Protein AF-A0A651GVB3-F1 (afdb_monomer_lite)

pLDDT: mean 77.94, std 15.17, range [31.42, 93.5]

Secondary structure (DSSP, 8-state):
---HHHHHHHHHHHHHHIIIIIIIIIHHHHHHHH-HHHHHHHHHGGGHHHHTTS-HHHHHHHHHHHHHHHHHSTT-THHHHTT-GGGTTS-HHHHHHHHHHHHS--EEEEEEEEEEEETTEEEEEETTTTEEEEEE-HHHHTTTTT---SSEEEEES-------S----HHHHHHHHHHHTS-----TTGGGT--S-HHHHHHHHHHHHHHHHHHHHHHHTT----HHHHHHHHT--HHHHHHHHHHHHHHHHHT--

Structure (mmCIF, N/CA/C/O backbone):
data_AF-A0A651GVB3-F1
#
_entry.id   AF-A0A651GVB3-F1
#
loop_
_atom_site.group_PDB
_atom_site.id
_atom_site.type_symbol
_atom_site.label_atom_id
_atom_site.label_alt_id
_atom_site.label_comp_id
_atom_site.label_asym_id
_atom_site.label_entity_id
_atom_site.label_seq_id
_atom_site.pdbx_PDB_ins_code
_atom_site.Cartn_x
_atom_site.Cartn_y
_atom_site.Cartn_z
_atom_site.occupancy
_atom_site.B_iso_or_equiv
_atom_site.auth_seq_id
_atom_site.auth_comp_id
_atom_site.auth_asym_id
_atom_site.auth_atom_id
_atom_site.pdbx_PDB_model_num
ATOM 1 N N . MET A 1 1 ? -10.618 9.692 -23.315 1.00 59.97 1 MET A N 1
ATOM 2 C CA . MET A 1 1 ? -9.468 9.566 -22.392 1.00 59.97 1 MET A CA 1
ATOM 3 C C . MET A 1 1 ? -9.904 9.977 -20.994 1.00 59.97 1 MET A C 1
ATOM 5 O O . MET A 1 1 ? -10.755 10.859 -20.909 1.00 59.97 1 MET A O 1
ATOM 9 N N . PRO A 1 2 ? -9.369 9.356 -19.930 1.00 77.38 2 PRO A N 1
ATOM 10 C CA . PRO A 1 2 ? -9.606 9.782 -18.551 1.00 77.38 2 PRO A CA 1
ATOM 11 C C . PRO A 1 2 ? -9.066 11.194 -18.282 1.00 77.38 2 PRO A C 1
ATOM 13 O O . PRO A 1 2 ? -8.029 11.575 -18.823 1.00 77.38 2 PRO A O 1
ATOM 16 N N . ASP A 1 3 ? -9.730 11.958 -17.411 1.00 89.25 3 ASP A N 1
ATOM 17 C CA . ASP A 1 3 ? -9.188 13.226 -16.905 1.00 89.25 3 ASP A CA 1
ATOM 18 C C . ASP A 1 3 ? -8.208 12.956 -15.754 1.00 89.25 3 ASP A C 1
ATOM 20 O O . ASP A 1 3 ? -8.546 13.014 -14.567 1.00 89.25 3 ASP A O 1
ATOM 24 N N . TYR A 1 4 ? -6.959 12.667 -16.115 1.00 88.56 4 TYR A N 1
ATOM 25 C CA . TYR A 1 4 ? -5.893 12.449 -15.140 1.00 88.56 4 TYR A CA 1
ATOM 26 C C . TYR A 1 4 ? -5.580 13.688 -14.285 1.00 88.56 4 TYR A C 1
ATOM 28 O O . TYR A 1 4 ? -5.007 13.536 -13.207 1.00 88.56 4 TYR A O 1
ATOM 36 N N . THR A 1 5 ? -5.964 14.903 -14.697 1.00 91.19 5 THR A N 1
ATOM 37 C CA . THR A 1 5 ? -5.770 16.111 -13.875 1.00 91.19 5 THR A CA 1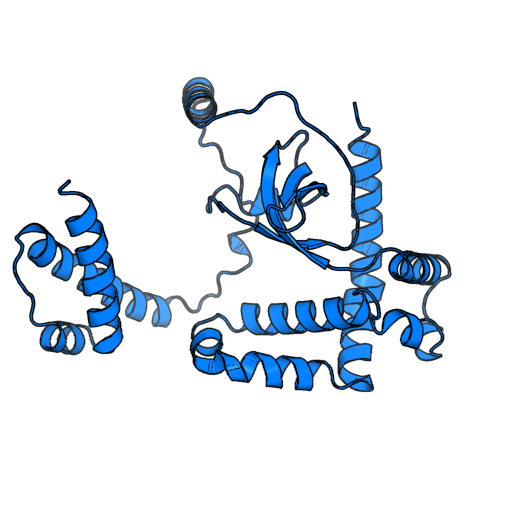
ATOM 38 C C . THR A 1 5 ? -6.774 16.146 -12.729 1.00 91.19 5 THR A C 1
ATOM 40 O O . THR A 1 5 ? -6.376 16.330 -11.575 1.00 91.19 5 THR A O 1
ATOM 43 N N . SER A 1 6 ? -8.052 15.888 -13.013 1.00 87.50 6 SER A N 1
ATOM 44 C CA . SER A 1 6 ? -9.087 15.739 -11.984 1.00 87.50 6 SER A CA 1
ATOM 45 C C . SER A 1 6 ? -8.777 14.574 -11.038 1.00 87.50 6 SER A C 1
ATOM 47 O O . SER A 1 6 ? -8.750 14.771 -9.820 1.00 87.50 6 SER A O 1
ATOM 49 N N . ILE A 1 7 ? -8.407 13.399 -11.570 1.00 86.31 7 ILE A N 1
ATOM 50 C CA . ILE A 1 7 ? -8.034 12.236 -10.742 1.00 86.31 7 ILE A CA 1
ATOM 51 C C . ILE A 1 7 ? -6.812 12.562 -9.863 1.00 86.31 7 ILE A C 1
ATOM 53 O O . ILE A 1 7 ? -6.833 12.297 -8.664 1.00 86.31 7 ILE A O 1
ATOM 57 N N . ARG A 1 8 ? -5.770 13.210 -10.405 1.00 88.62 8 ARG A N 1
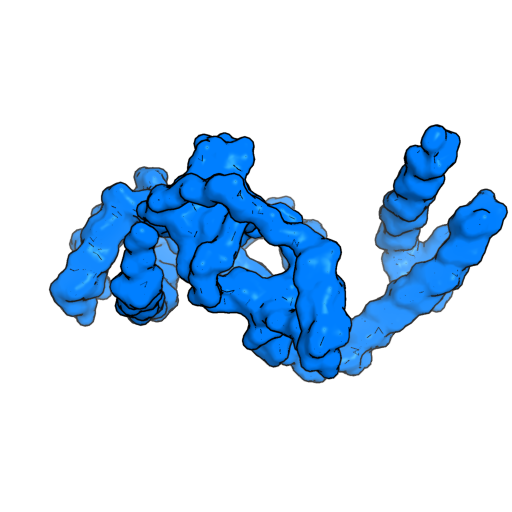ATOM 58 C CA . ARG A 1 8 ? -4.573 13.627 -9.645 1.00 88.62 8 ARG A CA 1
ATOM 59 C C . ARG A 1 8 ? -4.926 14.581 -8.505 1.00 88.62 8 ARG A C 1
ATOM 61 O O . ARG A 1 8 ? -4.401 14.433 -7.401 1.00 88.62 8 ARG A O 1
ATOM 68 N N . ASN A 1 9 ? -5.810 15.545 -8.752 1.00 86.50 9 ASN A N 1
ATOM 69 C CA . ASN A 1 9 ? -6.280 16.478 -7.729 1.00 86.50 9 ASN A CA 1
ATOM 70 C C . ASN A 1 9 ? -7.108 15.758 -6.653 1.00 86.50 9 ASN A C 1
ATOM 72 O O . ASN A 1 9 ? -6.913 16.015 -5.465 1.00 86.50 9 ASN A O 1
ATOM 76 N N . HIS A 1 10 ? -7.957 14.804 -7.046 1.00 85.56 10 HIS A N 1
ATOM 77 C CA . HIS A 1 10 ? -8.685 13.950 -6.112 1.00 85.56 10 HIS A CA 1
ATOM 78 C C . HIS A 1 10 ? -7.726 13.128 -5.236 1.00 85.56 10 HIS A C 1
ATOM 80 O O . HIS A 1 10 ? -7.808 13.210 -4.013 1.00 85.56 10 HIS A O 1
ATOM 86 N N . CYS A 1 11 ? -6.754 12.425 -5.826 1.00 83.06 11 CYS A N 1
ATOM 87 C CA . CYS A 1 11 ? -5.769 11.635 -5.083 1.00 83.06 11 CYS A CA 1
ATOM 88 C C . CYS A 1 11 ? -4.910 12.486 -4.132 1.00 83.06 11 CYS A C 1
ATOM 90 O O . CYS A 1 11 ? -4.608 12.035 -3.032 1.00 83.06 11 CYS A O 1
ATOM 92 N N . ARG A 1 12 ? -4.550 13.723 -4.502 1.00 82.81 12 ARG A N 1
ATOM 93 C CA . ARG A 1 12 ? -3.826 14.655 -3.612 1.00 82.81 12 ARG A CA 1
ATOM 94 C C . ARG A 1 12 ? -4.682 15.127 -2.435 1.00 82.81 12 ARG A C 1
ATOM 96 O O . ARG A 1 12 ? -4.201 15.153 -1.305 1.00 82.81 12 ARG A O 1
ATOM 103 N N . ASN A 1 13 ? -5.953 15.446 -2.679 1.00 80.69 13 ASN A N 1
ATOM 104 C CA . ASN A 1 13 ? -6.903 15.790 -1.617 1.00 80.69 13 ASN A CA 1
ATOM 105 C C . ASN A 1 13 ? -7.145 14.602 -0.671 1.00 80.69 13 ASN A C 1
ATOM 107 O O . ASN A 1 13 ? -7.193 14.782 0.544 1.00 80.69 13 ASN A O 1
ATOM 111 N N . PHE A 1 14 ? -7.253 13.394 -1.227 1.00 81.56 14 PHE A N 1
ATOM 112 C CA . PHE A 1 14 ? -7.402 12.147 -0.482 1.00 81.56 14 PHE A CA 1
ATOM 113 C C . PHE A 1 14 ? -6.144 11.832 0.340 1.00 81.56 14 PHE A C 1
ATOM 115 O O . PHE A 1 14 ? -6.261 11.491 1.507 1.00 81.56 14 PHE A O 1
ATOM 122 N N . GLN A 1 15 ? -4.942 12.037 -0.212 1.00 78.06 15 GLN A N 1
ATOM 123 C CA . GLN A 1 15 ? -3.677 11.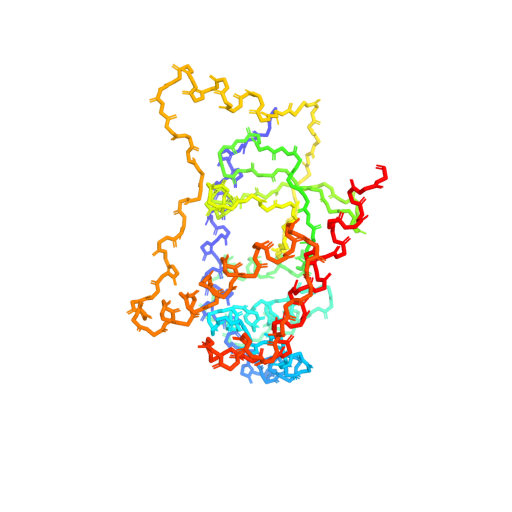879 0.516 1.00 78.06 15 GLN A CA 1
ATOM 124 C C . GLN A 1 15 ? -3.594 12.805 1.740 1.00 78.06 15 GLN A C 1
ATOM 126 O O . GLN A 1 15 ? -3.126 12.377 2.793 1.00 78.06 15 GLN A O 1
ATOM 131 N N . HIS A 1 16 ? -4.058 14.054 1.626 1.00 76.12 16 HIS A N 1
ATOM 132 C CA . HIS A 1 16 ? -4.091 14.973 2.766 1.00 76.12 16 HIS A CA 1
ATOM 133 C C . HIS A 1 16 ? -5.039 14.477 3.872 1.00 76.12 16 HIS A C 1
ATOM 135 O O . HIS A 1 16 ? -4.642 14.460 5.035 1.00 76.12 16 HIS A O 1
ATOM 141 N N . LEU A 1 17 ? -6.239 14.010 3.505 1.00 79.81 17 LEU A N 1
ATOM 142 C CA . LEU A 1 17 ? -7.200 13.408 4.440 1.00 79.81 17 LEU A CA 1
ATOM 143 C C . LEU A 1 17 ? -6.652 12.124 5.086 1.00 79.81 17 LEU A C 1
ATOM 145 O O . LEU A 1 17 ? -6.792 11.941 6.290 1.00 79.81 17 LEU A O 1
ATOM 149 N N . THR A 1 18 ? -5.972 11.266 4.322 1.00 80.56 18 THR A N 1
ATOM 150 C CA . THR A 1 18 ? -5.292 10.077 4.857 1.00 80.56 18 THR A CA 1
ATOM 151 C C . THR A 1 18 ? -4.236 10.461 5.893 1.00 80.56 18 THR A C 1
ATOM 153 O O . THR A 1 18 ? -4.252 9.899 6.983 1.00 80.56 18 THR A O 1
ATOM 156 N N . SER A 1 19 ? -3.382 11.451 5.611 1.00 74.88 19 SER A N 1
ATOM 157 C CA . SER A 1 19 ? -2.360 11.905 6.566 1.00 74.88 19 SER A CA 1
ATOM 158 C C . SER A 1 19 ? -2.994 12.352 7.887 1.00 74.88 19 SER A C 1
ATOM 160 O O . SER A 1 19 ? -2.673 11.812 8.938 1.00 74.88 19 SER A O 1
ATOM 162 N N . THR A 1 20 ? -3.945 13.288 7.831 1.00 77.00 20 THR A N 1
ATOM 163 C CA . THR A 1 20 ? -4.511 13.913 9.037 1.00 77.00 20 THR A CA 1
ATOM 164 C C . THR A 1 20 ? -5.432 12.977 9.823 1.00 77.00 20 THR A C 1
ATOM 166 O O . THR A 1 20 ? -5.417 12.978 11.051 1.00 77.00 20 THR A O 1
ATOM 169 N N . VAL A 1 21 ? -6.234 12.155 9.141 1.00 82.94 21 VAL A N 1
ATOM 170 C CA . VAL A 1 21 ? -7.267 11.343 9.802 1.00 82.94 21 VAL A CA 1
ATOM 171 C C . VAL A 1 21 ? -6.786 9.922 10.097 1.00 82.94 21 VAL A C 1
ATOM 173 O O . VAL A 1 21 ? -7.116 9.355 11.143 1.00 82.94 21 VAL A O 1
ATOM 176 N N . ILE A 1 22 ? -6.018 9.324 9.181 1.00 84.56 22 ILE A N 1
ATOM 177 C CA . ILE A 1 22 ? -5.543 7.943 9.311 1.00 84.56 22 ILE A CA 1
ATOM 178 C C . ILE A 1 22 ? -4.197 7.912 10.022 1.00 84.56 22 ILE A C 1
ATOM 180 O O . ILE A 1 22 ? -4.116 7.339 11.112 1.00 84.56 22 ILE A O 1
ATOM 184 N N . ASP A 1 23 ? -3.177 8.532 9.432 1.00 78.25 23 ASP A N 1
ATOM 185 C CA . ASP A 1 23 ? -1.797 8.399 9.901 1.00 78.25 23 ASP A CA 1
ATOM 186 C C . ASP A 1 23 ? -1.580 9.125 11.241 1.00 78.25 23 ASP A C 1
ATOM 188 O O . ASP A 1 23 ? -1.059 8.517 12.175 1.00 78.25 23 ASP A O 1
ATOM 192 N N . ASP A 1 24 ? -2.058 10.368 11.375 1.00 79.56 24 ASP A N 1
ATOM 193 C CA . ASP A 1 24 ? -1.869 11.198 12.576 1.00 79.56 24 ASP A CA 1
ATOM 194 C C . ASP A 1 24 ? -2.823 10.843 13.741 1.00 79.56 24 ASP A C 1
ATOM 196 O O . ASP A 1 24 ? -2.516 11.145 14.897 1.00 79.56 24 ASP A O 1
ATOM 200 N N . PHE A 1 25 ? -3.959 10.173 13.482 1.00 83.62 25 PHE A N 1
ATOM 201 C CA . PHE A 1 25 ? -4.953 9.835 14.517 1.00 83.62 25 PHE A CA 1
ATOM 202 C C . PHE A 1 25 ? -5.351 8.350 14.571 1.00 83.62 25 PHE A C 1
ATOM 204 O O . PHE A 1 25 ? -5.063 7.672 15.564 1.00 83.62 25 PHE A O 1
ATOM 211 N N . LEU A 1 26 ? -6.050 7.821 13.556 1.00 85.69 26 LEU A N 1
ATOM 212 C CA . LEU A 1 26 ? -6.720 6.512 13.664 1.00 85.69 26 LEU A CA 1
ATOM 213 C C . LEU A 1 26 ? -5.756 5.345 13.888 1.00 85.69 26 LEU A C 1
ATOM 215 O O . LEU A 1 26 ? -6.113 4.422 14.622 1.00 85.69 26 LEU A O 1
ATOM 219 N N . ILE A 1 27 ? -4.552 5.370 13.307 1.00 86.44 27 ILE A N 1
ATOM 220 C CA . ILE A 1 27 ? -3.534 4.335 13.548 1.00 86.44 27 ILE A CA 1
ATOM 221 C C . ILE A 1 27 ? -3.150 4.294 15.035 1.00 86.44 27 ILE A C 1
ATOM 223 O O . ILE A 1 27 ? -3.171 3.220 15.640 1.00 86.44 27 ILE A O 1
ATOM 227 N N . TYR A 1 28 ? -2.863 5.446 15.649 1.00 85.94 28 TYR A N 1
ATOM 228 C CA . TYR A 1 28 ? -2.505 5.535 17.069 1.00 85.94 28 TYR A CA 1
ATOM 229 C C . TYR A 1 28 ? -3.676 5.174 17.987 1.00 85.94 28 TYR A C 1
ATOM 231 O O . TYR A 1 28 ? -3.500 4.411 18.941 1.00 85.94 28 TYR A O 1
ATOM 239 N N . TYR A 1 29 ? -4.880 5.665 17.681 1.00 87.12 29 TYR A N 1
ATOM 240 C CA . TYR A 1 29 ? -6.085 5.339 18.440 1.00 87.12 29 TYR A CA 1
ATOM 241 C C . TYR A 1 29 ? -6.376 3.828 18.405 1.00 87.12 29 TYR A C 1
ATOM 243 O O . TYR A 1 29 ? -6.578 3.208 19.450 1.00 87.12 29 TYR A O 1
ATOM 251 N N . ALA A 1 30 ? -6.328 3.207 17.223 1.00 87.94 30 ALA A N 1
ATOM 252 C CA . ALA A 1 30 ? -6.576 1.777 17.051 1.00 87.94 30 ALA A CA 1
ATOM 253 C C . ALA A 1 30 ? -5.474 0.905 17.684 1.00 87.94 30 ALA A C 1
ATOM 255 O O . ALA A 1 30 ? -5.768 -0.146 18.264 1.00 87.94 30 ALA A O 1
ATOM 256 N N . ALA A 1 31 ? -4.214 1.357 17.632 1.00 88.69 31 ALA A N 1
ATOM 257 C CA . ALA A 1 31 ? -3.108 0.743 18.360 1.00 88.69 31 ALA A CA 1
ATOM 258 C C . ALA A 1 31 ? -3.392 0.706 19.868 1.00 88.69 31 ALA A C 1
ATOM 260 O O . ALA A 1 31 ? -3.366 -0.368 20.456 1.00 88.69 31 ALA A O 1
ATOM 261 N N . GLN A 1 32 ? -3.735 1.837 20.488 1.00 86.50 32 GLN A N 1
ATOM 262 C CA . GLN A 1 32 ? -3.951 1.904 21.938 1.00 86.50 32 GLN A CA 1
ATOM 263 C C . GLN A 1 32 ? -5.238 1.192 22.387 1.00 86.50 32 GLN A C 1
ATOM 265 O O . GLN A 1 32 ? -5.202 0.385 23.321 1.00 86.50 32 GLN A O 1
ATOM 270 N N . GLN A 1 33 ? -6.363 1.459 21.717 1.00 86.81 33 GLN A N 1
ATOM 271 C CA . GLN A 1 33 ? -7.693 1.019 22.148 1.00 86.81 33 GLN A CA 1
ATOM 272 C C . GLN A 1 33 ? -7.923 -0.486 21.949 1.00 86.81 33 GLN A C 1
ATOM 274 O O . GLN A 1 33 ? -8.481 -1.149 22.823 1.00 86.81 33 GLN A O 1
ATOM 279 N N . ASP A 1 34 ? -7.482 -1.044 20.817 1.00 88.25 34 ASP A N 1
ATOM 280 C CA . ASP A 1 34 ? -7.653 -2.466 20.475 1.00 88.25 34 ASP A CA 1
ATOM 281 C C . ASP A 1 34 ? -6.333 -3.263 20.535 1.00 88.25 34 ASP A C 1
ATOM 283 O O . ASP A 1 34 ? -6.291 -4.440 20.159 1.00 88.25 34 ASP A O 1
ATOM 287 N N . ARG A 1 35 ? -5.251 -2.650 21.046 1.00 91.25 35 ARG A N 1
ATOM 288 C CA . ARG A 1 35 ? -3.914 -3.262 21.214 1.00 91.25 35 ARG A CA 1
ATOM 289 C C . ARG A 1 35 ? -3.380 -3.864 19.911 1.00 91.25 35 ARG A C 1
ATOM 291 O O . ARG A 1 35 ? -2.779 -4.944 19.896 1.00 91.25 35 ARG A O 1
ATOM 298 N N . LEU A 1 36 ? -3.682 -3.205 18.789 1.00 92.12 36 LEU A N 1
ATOM 299 C CA . LEU A 1 36 ? -3.352 -3.703 17.452 1.00 92.12 36 LEU A CA 1
ATOM 300 C C . LEU A 1 36 ? -1.846 -3.682 17.176 1.00 92.12 36 LEU A C 1
ATOM 302 O O . LEU A 1 36 ? -1.380 -4.524 16.415 1.00 92.12 36 LEU A O 1
ATOM 306 N N . ASP A 1 37 ? -1.101 -2.806 17.850 1.00 90.38 37 ASP A N 1
ATOM 307 C CA . ASP A 1 37 ? 0.362 -2.797 17.930 1.00 90.38 37 ASP A CA 1
ATOM 308 C C . ASP A 1 37 ? 0.905 -4.133 18.466 1.00 90.38 37 ASP A C 1
ATOM 310 O O . ASP A 1 37 ? 1.618 -4.851 17.766 1.00 90.38 37 ASP A O 1
ATOM 314 N N . ARG A 1 38 ? 0.475 -4.542 19.665 1.00 92.38 38 ARG A N 1
ATOM 315 C CA . ARG A 1 38 ? 0.907 -5.782 20.329 1.00 92.38 38 ARG A CA 1
ATOM 316 C C . ARG A 1 38 ? 0.464 -7.016 19.555 1.00 92.38 38 ARG A C 1
ATOM 318 O O . ARG A 1 38 ? 1.167 -8.025 19.532 1.00 92.38 38 ARG A O 1
ATOM 325 N N . ASN A 1 39 ? -0.702 -6.945 18.913 1.00 93.50 39 ASN A N 1
ATOM 326 C CA . ASN A 1 39 ? -1.177 -7.998 18.022 1.00 93.50 39 ASN A CA 1
ATOM 327 C C . ASN A 1 39 ? -0.304 -8.095 16.755 1.00 93.50 39 ASN A C 1
ATOM 329 O O . ASN A 1 39 ? 0.081 -9.205 16.389 1.00 93.50 39 ASN A O 1
ATOM 333 N N . ALA A 1 40 ? 0.067 -6.971 16.133 1.00 90.62 40 ALA A N 1
ATOM 334 C CA . ALA A 1 40 ? 0.977 -6.940 14.986 1.00 90.62 40 ALA A CA 1
ATOM 335 C C . ALA A 1 40 ? 2.363 -7.491 15.351 1.00 90.62 40 ALA A C 1
ATOM 337 O O . ALA A 1 40 ? 2.888 -8.357 14.652 1.00 90.62 40 ALA A O 1
ATOM 338 N N . GLU A 1 41 ? 2.929 -7.066 16.485 1.00 91.50 41 GLU A N 1
ATOM 339 C CA . GLU A 1 41 ? 4.201 -7.588 16.995 1.00 91.50 41 GLU A CA 1
ATOM 340 C C . GLU A 1 41 ? 4.137 -9.092 17.276 1.00 91.50 41 GLU A C 1
ATOM 342 O O . GLU A 1 41 ? 5.067 -9.824 16.937 1.00 91.50 41 GLU A O 1
ATOM 347 N N . LYS A 1 42 ? 3.046 -9.588 17.872 1.00 92.81 42 LYS A N 1
ATOM 348 C CA . LYS A 1 42 ? 2.853 -11.023 18.133 1.00 92.81 42 LYS A CA 1
ATOM 349 C C . LYS A 1 42 ? 2.828 -11.844 16.841 1.00 92.81 42 LYS A C 1
ATOM 351 O O . LYS A 1 42 ? 3.391 -12.938 16.816 1.00 92.81 42 LYS A O 1
ATOM 356 N N . GLU A 1 43 ? 2.208 -11.329 15.782 1.00 89.88 43 GLU A N 1
ATOM 357 C CA . GLU A 1 43 ? 2.191 -11.975 14.466 1.00 89.88 43 GLU A CA 1
ATOM 358 C C . GLU A 1 43 ? 3.565 -11.896 13.774 1.00 89.88 43 GLU A C 1
ATOM 360 O O . GLU A 1 43 ? 4.088 -12.923 13.341 1.00 89.88 43 GLU A O 1
ATOM 365 N N . LEU A 1 44 ? 4.224 -10.730 13.764 1.00 86.19 44 LEU A N 1
ATOM 366 C CA . LEU A 1 44 ? 5.578 -10.558 13.210 1.00 86.19 44 LEU A CA 1
ATOM 367 C C . LEU A 1 44 ? 6.637 -11.404 13.938 1.00 86.19 44 LEU A C 1
ATOM 369 O O . LEU A 1 44 ? 7.585 -11.883 13.313 1.00 86.19 44 LEU A O 1
ATOM 373 N N . ASN A 1 45 ? 6.472 -11.643 15.242 1.00 89.06 45 ASN A N 1
ATOM 374 C CA . ASN A 1 45 ? 7.363 -12.500 16.028 1.00 89.06 45 ASN A CA 1
ATOM 375 C C . ASN A 1 45 ? 7.296 -13.986 15.631 1.00 89.06 45 ASN A C 1
ATOM 377 O O . ASN A 1 45 ? 8.259 -14.711 15.885 1.00 89.06 45 ASN A O 1
ATOM 381 N N . ARG A 1 46 ? 6.237 -14.453 14.950 1.00 90.50 46 ARG A N 1
ATOM 382 C CA . ARG A 1 46 ? 6.221 -15.803 14.343 1.00 90.50 46 ARG A CA 1
ATOM 383 C C . ARG A 1 46 ? 7.276 -15.933 13.242 1.00 90.50 46 ARG A C 1
ATOM 385 O O . ARG A 1 46 ? 7.884 -16.985 13.076 1.00 90.50 46 ARG A O 1
ATOM 392 N N . TYR A 1 47 ? 7.562 -14.825 12.563 1.00 89.12 47 TYR A N 1
ATOM 393 C CA . TYR A 1 47 ? 8.543 -14.711 11.487 1.00 89.12 47 TYR A CA 1
ATOM 394 C C . TYR A 1 47 ? 9.829 -14.015 11.955 1.00 89.12 47 TYR A C 1
ATOM 396 O O . TYR A 1 47 ? 10.500 -13.349 11.170 1.00 89.12 47 TYR A O 1
ATOM 404 N N . ARG A 1 48 ? 10.211 -14.170 13.236 1.00 86.25 48 ARG A N 1
ATOM 405 C CA . ARG A 1 48 ? 11.381 -13.493 13.837 1.00 86.25 48 ARG A CA 1
ATOM 406 C C . ARG A 1 48 ? 12.709 -13.767 13.119 1.00 86.25 48 ARG A C 1
ATOM 408 O O . ARG A 1 48 ? 13.617 -12.947 13.190 1.00 86.25 48 ARG A O 1
ATOM 415 N N . HIS A 1 49 ? 12.821 -14.895 12.419 1.00 86.38 49 HIS A N 1
ATOM 416 C CA . HIS A 1 49 ? 13.974 -15.235 11.578 1.00 86.38 49 HIS A CA 1
ATOM 417 C C . HIS A 1 49 ? 14.065 -14.383 10.294 1.00 86.38 49 HIS A C 1
ATOM 419 O O . HIS A 1 49 ? 15.159 -14.205 9.766 1.00 86.38 49 HIS A O 1
ATOM 425 N N . ILE A 1 50 ? 12.940 -13.825 9.828 1.00 83.06 50 ILE A N 1
ATOM 426 C CA . ILE A 1 50 ? 12.862 -12.849 8.730 1.00 83.06 50 ILE A CA 1
ATOM 427 C C . ILE A 1 50 ? 12.952 -11.431 9.293 1.00 83.06 50 ILE A C 1
ATOM 429 O O . ILE A 1 50 ? 13.798 -10.659 8.859 1.00 83.06 50 ILE A O 1
ATOM 433 N N . SER A 1 51 ? 12.128 -11.078 10.286 1.00 78.88 51 SER A N 1
ATOM 434 C CA . SER A 1 51 ? 12.032 -9.688 10.761 1.00 78.88 51 SER A CA 1
ATOM 435 C C . SER A 1 51 ? 13.307 -9.171 11.435 1.00 78.88 51 SER A C 1
ATOM 437 O O . SER A 1 51 ? 13.559 -7.975 11.373 1.00 78.88 51 SER A O 1
ATOM 439 N N . LYS A 1 52 ? 14.162 -10.049 11.984 1.00 84.25 52 LYS A N 1
ATOM 440 C CA . LYS A 1 52 ? 15.527 -9.691 12.425 1.00 84.25 52 LYS A CA 1
ATOM 441 C C . LYS A 1 52 ? 16.489 -9.321 11.287 1.00 84.25 52 LYS A C 1
ATOM 443 O O . LYS A 1 52 ? 17.480 -8.657 11.559 1.00 84.25 52 LYS A O 1
ATOM 448 N N . LYS A 1 53 ? 16.246 -9.795 10.060 1.00 85.69 53 LYS A N 1
ATOM 449 C CA . LYS A 1 53 ? 17.064 -9.505 8.866 1.00 85.69 53 LYS A CA 1
ATOM 450 C C . LYS A 1 53 ? 16.583 -8.250 8.120 1.00 85.69 53 LYS A C 1
ATOM 452 O O . LYS A 1 53 ? 17.185 -7.868 7.125 1.00 85.69 53 LYS A O 1
ATOM 457 N N . MET A 1 54 ? 15.484 -7.637 8.565 1.00 78.00 54 MET A N 1
ATOM 458 C CA . MET A 1 54 ? 14.879 -6.463 7.936 1.00 78.00 54 MET A CA 1
ATOM 459 C C . MET A 1 54 ? 15.262 -5.180 8.691 1.00 78.00 54 MET A C 1
ATOM 461 O O . MET A 1 54 ? 15.379 -5.220 9.916 1.00 78.00 54 MET A O 1
ATOM 465 N N . PRO A 1 55 ? 15.392 -4.023 8.013 1.00 76.25 55 PRO A N 1
ATOM 466 C CA . PRO A 1 55 ? 15.629 -2.744 8.683 1.00 76.25 55 PRO A CA 1
ATOM 467 C C . PRO A 1 55 ? 14.504 -2.386 9.667 1.00 76.25 55 PRO A C 1
ATOM 469 O O . PRO A 1 55 ? 13.332 -2.623 9.376 1.00 76.25 55 PRO A O 1
ATOM 472 N N . GLU A 1 56 ? 14.807 -1.708 10.780 1.00 73.00 56 GLU A N 1
ATOM 473 C CA . GLU A 1 56 ? 13.778 -1.330 11.775 1.00 73.00 56 GLU A CA 1
ATOM 474 C C . GLU A 1 56 ? 12.659 -0.458 11.158 1.00 73.00 56 GLU A C 1
ATOM 476 O O . GLU A 1 56 ? 11.481 -0.605 11.492 1.00 73.00 56 GLU A O 1
ATOM 481 N N . LYS A 1 57 ? 12.995 0.374 10.156 1.00 69.38 57 LYS A N 1
ATOM 482 C CA . LYS A 1 57 ? 12.017 1.138 9.355 1.00 69.38 57 LYS A CA 1
ATOM 483 C C . LYS A 1 57 ? 10.974 0.233 8.673 1.00 69.38 57 LYS A C 1
ATOM 485 O O . LYS A 1 57 ? 9.802 0.602 8.615 1.00 69.38 57 LYS A O 1
ATOM 490 N N . TRP A 1 58 ? 11.367 -0.953 8.190 1.00 77.50 58 TRP A N 1
ATOM 491 C CA . TRP A 1 58 ? 10.452 -1.929 7.580 1.00 77.50 58 TRP A CA 1
ATOM 492 C C . TRP A 1 58 ? 9.494 -2.529 8.611 1.00 77.50 58 TRP A C 1
ATOM 494 O O . TRP A 1 58 ? 8.306 -2.679 8.324 1.00 77.50 58 TRP A O 1
ATOM 504 N N . LYS A 1 59 ? 9.981 -2.831 9.822 1.00 78.12 59 LYS A N 1
ATOM 505 C CA . LYS A 1 59 ? 9.156 -3.383 10.907 1.00 78.12 59 LYS A CA 1
ATOM 506 C C . LYS A 1 59 ? 8.067 -2.394 11.326 1.00 78.12 59 LYS A C 1
ATOM 508 O O . LYS A 1 59 ? 6.899 -2.773 11.379 1.00 78.12 59 LYS A O 1
ATOM 513 N N . ASN A 1 60 ? 8.427 -1.129 11.545 1.00 76.94 60 ASN A N 1
ATOM 514 C CA . ASN A 1 60 ? 7.467 -0.086 11.923 1.00 76.94 60 ASN A CA 1
ATOM 515 C C . ASN A 1 60 ? 6.428 0.152 10.817 1.00 76.94 60 ASN A C 1
ATOM 517 O O . ASN A 1 60 ? 5.230 0.137 11.089 1.00 76.94 60 ASN A O 1
ATOM 521 N N . MET A 1 61 ? 6.871 0.255 9.558 1.00 76.62 61 MET A N 1
ATOM 522 C CA . MET A 1 61 ? 5.974 0.342 8.399 1.00 76.62 61 MET A CA 1
ATOM 523 C C . MET A 1 61 ? 5.018 -0.862 8.321 1.00 76.62 61 MET A C 1
ATOM 525 O O . MET A 1 61 ? 3.817 -0.674 8.139 1.00 76.62 61 MET A O 1
ATOM 529 N N . SER A 1 62 ? 5.511 -2.082 8.552 1.00 80.12 62 SER A N 1
ATOM 530 C CA . SER A 1 62 ? 4.693 -3.305 8.551 1.00 80.12 62 SER A CA 1
ATOM 531 C C . SER A 1 62 ? 3.632 -3.313 9.660 1.00 80.12 62 SER A C 1
ATOM 533 O O . SER A 1 62 ? 2.514 -3.774 9.432 1.00 80.12 62 SER A O 1
ATOM 535 N N . ILE A 1 63 ? 3.947 -2.777 10.846 1.00 86.06 63 ILE A N 1
ATOM 536 C CA . ILE A 1 63 ? 2.985 -2.625 11.950 1.00 86.06 63 ILE A CA 1
ATOM 537 C C . ILE A 1 63 ? 1.898 -1.606 11.577 1.00 86.06 63 ILE A C 1
ATOM 539 O O . ILE A 1 63 ? 0.715 -1.927 11.688 1.00 86.06 63 ILE A O 1
ATOM 543 N N . THR A 1 64 ? 2.263 -0.428 11.061 1.00 84.06 64 THR A N 1
ATOM 544 C CA . THR A 1 64 ? 1.295 0.583 10.592 1.00 84.06 64 THR A CA 1
ATOM 545 C C . THR A 1 64 ? 0.384 0.027 9.494 1.00 84.06 64 THR A C 1
ATOM 547 O O . THR A 1 64 ? -0.839 0.138 9.585 1.00 84.06 64 THR A O 1
ATOM 550 N N . GLN A 1 65 ? 0.958 -0.654 8.499 1.00 83.19 65 GLN A N 1
ATOM 551 C CA . GLN A 1 65 ? 0.220 -1.306 7.413 1.00 83.19 65 GLN A CA 1
ATOM 552 C C . GLN A 1 65 ? -0.743 -2.389 7.927 1.00 83.19 65 GLN A C 1
ATOM 554 O O . GLN A 1 65 ? -1.884 -2.467 7.462 1.00 83.19 65 GLN A O 1
ATOM 559 N N . PHE A 1 66 ? -0.323 -3.192 8.913 1.00 88.44 66 PHE A N 1
ATOM 560 C CA . PHE A 1 66 ? -1.184 -4.169 9.583 1.00 88.44 66 PHE A CA 1
ATOM 561 C C . PHE A 1 66 ? -2.345 -3.488 10.313 1.00 88.44 66 PHE A C 1
ATOM 563 O O . PHE A 1 66 ? -3.489 -3.908 10.140 1.00 88.44 66 PHE A O 1
ATOM 570 N N . ILE A 1 67 ? -2.079 -2.437 11.097 1.00 90.06 67 ILE A N 1
ATOM 571 C CA . ILE A 1 67 ? -3.110 -1.693 11.835 1.00 90.06 67 ILE A CA 1
ATOM 572 C C . ILE A 1 67 ? -4.129 -1.112 10.850 1.00 90.06 67 ILE A C 1
ATOM 574 O O . ILE A 1 67 ? -5.309 -1.444 10.956 1.00 90.06 67 ILE A O 1
ATOM 578 N N . GLY A 1 68 ? -3.683 -0.356 9.840 1.00 89.75 68 GLY A N 1
ATOM 579 C CA . GLY A 1 68 ? -4.554 0.220 8.809 1.00 89.75 68 GLY A CA 1
ATOM 580 C C . GLY A 1 68 ? -5.418 -0.839 8.120 1.00 89.75 68 GLY A C 1
ATOM 581 O O . GLY A 1 68 ? -6.642 -0.708 8.062 1.00 89.75 68 GLY A O 1
ATOM 582 N N . HIS A 1 69 ? -4.826 -1.970 7.720 1.00 89.38 69 HIS A N 1
ATOM 583 C CA . HIS A 1 69 ? -5.593 -3.079 7.152 1.00 89.38 69 HIS A CA 1
ATOM 584 C C . HIS A 1 69 ? -6.613 -3.664 8.146 1.00 89.38 69 HIS A C 1
ATOM 586 O O . HIS A 1 69 ? -7.738 -3.959 7.754 1.00 89.38 69 HIS A O 1
ATOM 592 N N . ARG A 1 70 ? -6.291 -3.815 9.438 1.00 93.00 70 ARG A N 1
ATOM 593 C CA . ARG A 1 70 ? -7.251 -4.300 10.454 1.00 93.00 70 ARG A CA 1
ATOM 594 C C . ARG A 1 70 ? -8.414 -3.332 10.694 1.00 93.00 70 ARG A C 1
ATOM 596 O O . ARG A 1 70 ? -9.507 -3.800 11.021 1.00 93.00 70 ARG A O 1
ATOM 603 N N . VAL A 1 71 ? -8.203 -2.029 10.514 1.00 92.31 71 VAL A N 1
ATOM 604 C CA . VAL A 1 71 ? -9.263 -1.014 10.600 1.00 92.31 71 VAL A CA 1
ATOM 605 C C . VAL A 1 71 ? -10.157 -1.036 9.362 1.00 92.31 71 VAL A C 1
ATOM 607 O O . VAL A 1 71 ? -11.374 -1.157 9.507 1.00 92.31 71 VAL A O 1
ATOM 610 N N . PHE A 1 72 ? -9.571 -0.972 8.165 1.00 91.31 72 PHE A N 1
ATOM 611 C CA . PHE A 1 72 ? -10.306 -0.668 6.932 1.00 91.31 72 PHE A CA 1
ATOM 612 C C . PHE A 1 72 ? -10.658 -1.867 6.044 1.00 91.31 72 PHE A C 1
ATOM 614 O O . PHE A 1 72 ? -11.403 -1.700 5.085 1.00 91.31 72 PHE A O 1
ATOM 621 N N . ARG A 1 73 ? -10.171 -3.084 6.318 1.00 90.50 73 ARG A N 1
ATOM 622 C CA . ARG A 1 73 ? -10.576 -4.286 5.559 1.00 90.50 73 ARG A CA 1
ATOM 623 C C . ARG A 1 73 ? -12.078 -4.564 5.630 1.00 90.50 73 ARG A C 1
ATOM 625 O O . ARG A 1 73 ? -12.774 -4.107 6.535 1.00 90.50 73 ARG A O 1
ATOM 632 N N . GLN A 1 74 ? -12.550 -5.463 4.766 1.00 89.81 74 GLN A N 1
ATOM 633 C CA . GLN A 1 74 ? -13.902 -6.009 4.866 1.00 89.81 74 GLN A CA 1
ATOM 634 C C . GLN A 1 74 ? -14.129 -6.656 6.246 1.00 89.81 74 GLN A C 1
ATOM 636 O O . GLN A 1 74 ? -13.340 -7.491 6.704 1.00 89.81 74 GLN A O 1
ATOM 641 N N . GLY A 1 75 ? -15.198 -6.229 6.927 1.00 90.00 75 GLY A N 1
ATOM 642 C CA . GLY A 1 75 ? -15.478 -6.610 8.319 1.00 90.00 75 GLY A CA 1
ATOM 643 C C . GLY A 1 75 ? -14.482 -6.050 9.350 1.00 90.00 75 GLY A C 1
ATOM 644 O O . GLY A 1 75 ? -14.343 -6.623 10.429 1.00 90.00 75 GLY A O 1
ATOM 645 N N . GLY A 1 76 ? -13.748 -4.988 9.006 1.00 92.44 76 GLY A N 1
ATOM 646 C CA . GLY A 1 76 ? -12.779 -4.309 9.865 1.00 92.44 76 GLY A CA 1
ATOM 647 C C . GLY A 1 76 ? -13.403 -3.408 10.937 1.00 92.44 76 GLY A C 1
ATOM 648 O O . GLY A 1 76 ? -14.623 -3.285 11.071 1.00 92.44 76 GLY A O 1
ATOM 649 N N . LEU A 1 77 ? -12.535 -2.771 11.722 1.00 93.25 77 LEU A N 1
ATOM 650 C CA . LEU A 1 77 ? -12.916 -1.991 12.905 1.00 93.25 77 LEU A CA 1
ATOM 651 C C . LEU A 1 77 ? -13.450 -0.580 12.604 1.00 93.25 77 LEU A C 1
ATOM 653 O O . LEU A 1 77 ? -13.983 0.054 13.512 1.00 93.25 77 LEU A O 1
ATOM 657 N N . ILE A 1 78 ? -13.395 -0.088 11.361 1.00 91.38 78 ILE A N 1
ATOM 658 C CA . ILE A 1 78 ? -13.861 1.270 11.016 1.00 91.38 78 ILE A CA 1
ATOM 659 C C . ILE A 1 78 ? -15.312 1.547 11.462 1.00 91.38 78 ILE A C 1
ATOM 661 O O . ILE A 1 78 ? -15.598 2.610 12.011 1.00 91.38 78 ILE A O 1
ATOM 665 N N . LYS A 1 79 ? -16.214 0.557 11.368 1.00 90.00 79 LYS A N 1
ATOM 666 C CA . LYS A 1 79 ? -17.616 0.677 11.829 1.00 90.00 79 LYS A CA 1
ATOM 667 C C . LYS A 1 79 ? -17.754 0.838 13.354 1.00 90.00 79 LYS A C 1
ATOM 669 O O . LYS A 1 79 ? -18.722 1.440 13.811 1.00 90.00 79 LYS A O 1
ATOM 674 N N . LYS A 1 80 ? -16.792 0.325 14.134 1.00 89.31 80 LYS A N 1
ATOM 675 C CA . LYS A 1 80 ? -16.697 0.524 15.594 1.00 89.31 80 LYS A CA 1
ATOM 676 C C . LYS A 1 80 ? -16.199 1.934 15.914 1.00 89.31 80 LYS A C 1
ATOM 678 O O . LYS A 1 80 ? -16.692 2.554 16.849 1.00 89.31 80 LYS A O 1
ATOM 683 N N . TYR A 1 81 ? -15.221 2.426 15.155 1.00 87.81 81 TYR A N 1
ATOM 684 C CA . TYR A 1 81 ? -14.561 3.698 15.443 1.00 87.81 81 TYR A CA 1
ATOM 685 C C . TYR A 1 81 ? -15.359 4.916 15.008 1.00 87.81 81 TYR A C 1
ATOM 687 O O . TYR A 1 81 ? -15.337 5.903 15.730 1.00 87.81 81 TYR A O 1
ATOM 695 N N . ILE A 1 82 ? -16.106 4.848 13.902 1.00 86.81 82 ILE A N 1
ATOM 696 C CA . ILE A 1 82 ? -16.768 6.036 13.344 1.00 86.81 82 ILE A CA 1
ATOM 697 C C . ILE A 1 82 ? -17.812 6.679 14.274 1.00 86.81 82 ILE A C 1
ATOM 699 O O . ILE A 1 82 ? -18.069 7.872 14.192 1.00 86.81 82 ILE A O 1
ATOM 703 N N . ASN A 1 83 ? -18.366 5.895 15.203 1.00 82.50 83 ASN A N 1
ATOM 704 C CA . ASN A 1 83 ? -19.324 6.350 16.214 1.00 82.50 83 ASN A CA 1
ATOM 705 C C . ASN A 1 83 ? -18.662 6.680 17.570 1.00 82.50 83 ASN A C 1
ATOM 707 O O . ASN A 1 83 ? -19.357 6.895 18.563 1.00 82.50 83 ASN A O 1
ATOM 711 N N . HIS A 1 84 ? -17.330 6.647 17.662 1.00 82.25 84 HIS A N 1
ATOM 712 C CA . HIS A 1 84 ? -16.610 6.844 18.917 1.00 82.25 84 HIS A CA 1
ATOM 713 C C . HIS A 1 84 ? -16.366 8.333 19.194 1.00 82.25 84 HIS A C 1
ATOM 715 O O . HIS A 1 84 ? -15.862 9.060 18.341 1.00 82.25 84 HIS A O 1
ATOM 721 N N . SER A 1 85 ? -16.628 8.771 20.430 1.00 80.62 85 SER A N 1
ATOM 722 C CA . SER A 1 85 ? -16.486 10.173 20.863 1.00 80.62 85 SER A CA 1
ATOM 723 C C . SER A 1 85 ? -15.094 10.767 20.632 1.00 80.62 85 SER A C 1
ATOM 725 O O . SER A 1 85 ? -14.968 11.969 20.446 1.00 80.62 85 SER A O 1
ATOM 727 N N . GLY A 1 86 ? -14.053 9.933 20.587 1.00 76.50 86 GLY A N 1
ATOM 728 C CA . GLY A 1 86 ? -12.687 10.340 20.239 1.00 76.50 86 GLY A CA 1
ATOM 729 C C . GLY A 1 86 ? -12.531 10.972 18.847 1.00 76.50 86 GLY A C 1
ATOM 730 O O . GLY A 1 86 ? -11.545 11.667 18.639 1.00 76.50 86 GLY A O 1
ATOM 731 N N . LEU A 1 87 ? -13.486 10.789 17.925 1.00 81.19 87 LEU A N 1
ATOM 732 C CA . LEU A 1 87 ? -13.504 11.448 16.610 1.00 81.19 87 LEU A CA 1
ATOM 733 C C . LEU A 1 87 ? -14.182 12.831 16.613 1.00 81.19 87 LEU A C 1
ATOM 735 O O . LEU A 1 87 ? -14.215 13.478 15.575 1.00 81.19 87 LEU A O 1
ATOM 739 N N . SER A 1 88 ? -14.700 13.322 17.747 1.00 81.69 88 SER A N 1
ATOM 740 C CA . SER A 1 88 ? -15.464 14.587 17.815 1.00 81.69 88 SER A CA 1
ATOM 741 C C . SER A 1 88 ? -14.680 15.857 17.454 1.00 81.69 88 SER A C 1
ATOM 743 O O . SER A 1 88 ? -15.266 16.933 17.374 1.00 81.69 88 SER A O 1
ATOM 745 N N . HIS A 1 89 ? -13.366 15.740 17.265 1.00 82.81 89 HIS A N 1
ATOM 746 C CA . HIS A 1 89 ? -12.476 16.812 16.830 1.00 82.81 89 HIS A CA 1
ATOM 747 C C . HIS A 1 89 ? -12.308 16.879 15.301 1.00 82.81 89 HIS A C 1
ATOM 749 O O . HIS A 1 89 ? -11.726 17.843 14.808 1.00 82.81 89 HIS A O 1
ATOM 755 N N . LEU A 1 90 ? -12.781 15.868 14.561 1.00 85.62 90 LEU A N 1
ATOM 756 C CA . LEU A 1 90 ? -12.728 15.833 13.102 1.00 85.62 90 LEU A CA 1
ATOM 757 C C . LEU A 1 90 ? -13.803 16.732 12.485 1.00 85.62 90 LEU A C 1
ATOM 759 O O . LEU A 1 90 ? -14.923 16.838 12.985 1.00 85.62 90 LEU A O 1
ATOM 763 N N . THR A 1 91 ? -13.469 17.339 11.352 1.00 90.50 91 THR A N 1
ATOM 764 C CA . THR A 1 91 ? -14.401 18.132 10.544 1.00 90.50 91 THR A CA 1
ATOM 765 C C . THR A 1 91 ? -15.390 17.252 9.775 1.00 90.50 91 THR A C 1
ATOM 767 O O . THR A 1 91 ? -15.116 16.085 9.484 1.00 90.50 91 THR A O 1
ATOM 770 N N . ASP A 1 92 ? -16.510 17.833 9.329 1.00 90.25 92 ASP A N 1
ATOM 771 C CA . ASP A 1 92 ? -17.510 17.145 8.493 1.00 90.25 92 ASP A CA 1
ATOM 772 C C . ASP A 1 92 ? -16.896 16.476 7.250 1.00 90.25 92 ASP A C 1
ATOM 774 O O . ASP A 1 92 ? -17.316 15.396 6.837 1.00 90.25 92 ASP A O 1
ATOM 778 N N . LYS A 1 93 ? -15.861 17.092 6.661 1.00 89.69 93 LYS A N 1
ATOM 779 C CA . LYS A 1 93 ? -15.143 16.568 5.489 1.00 89.69 93 LYS A CA 1
ATOM 780 C C . LYS A 1 93 ? -14.321 15.318 5.823 1.00 89.69 93 LYS A C 1
ATOM 782 O O . LYS A 1 93 ? -14.254 14.393 5.016 1.00 89.69 93 LYS A O 1
ATOM 787 N N . GLU A 1 94 ? -13.694 15.294 6.992 1.00 89.81 94 GLU A N 1
ATOM 788 C CA . GLU A 1 94 ? -12.897 14.167 7.487 1.00 89.81 94 GLU A CA 1
ATOM 789 C C . GLU A 1 94 ? -13.799 13.012 7.936 1.00 89.81 94 GLU A C 1
ATOM 791 O O . GLU A 1 94 ? -13.533 11.854 7.610 1.00 89.81 94 GLU A O 1
ATOM 796 N N . MET A 1 95 ? -14.928 13.326 8.575 1.00 90.25 95 MET A N 1
ATOM 797 C CA . MET A 1 95 ? -15.969 12.348 8.891 1.00 90.25 95 MET A CA 1
ATOM 798 C C . MET A 1 95 ? -16.597 11.746 7.627 1.00 90.25 95 MET A C 1
ATOM 800 O O . MET A 1 95 ? -16.718 10.526 7.537 1.00 90.25 95 MET A O 1
ATOM 804 N N . ALA A 1 96 ? -16.915 12.557 6.611 1.00 90.06 96 ALA A N 1
ATOM 805 C CA . ALA A 1 96 ? -17.412 12.067 5.321 1.00 90.06 96 ALA A CA 1
ATOM 806 C C . ALA A 1 96 ? -16.391 11.166 4.597 1.00 90.06 96 ALA A C 1
ATOM 808 O O . ALA A 1 96 ? -16.767 10.175 3.969 1.00 90.06 96 ALA A O 1
ATOM 809 N N . PHE A 1 97 ? -15.095 11.469 4.716 1.00 88.44 97 PHE A N 1
ATOM 810 C CA . PHE A 1 97 ? -14.018 10.616 4.210 1.00 88.44 97 PHE A CA 1
ATOM 811 C C . PHE A 1 97 ? -13.977 9.250 4.914 1.00 88.44 97 PHE A C 1
ATOM 813 O O . PHE A 1 97 ? -13.881 8.225 4.235 1.00 88.44 97 PHE A O 1
ATOM 820 N N . LEU A 1 98 ? -14.099 9.211 6.246 1.00 88.25 98 LEU A N 1
ATOM 821 C CA . LEU A 1 98 ? -14.157 7.952 7.000 1.00 88.25 98 LEU A CA 1
ATOM 822 C C . LEU A 1 98 ? -15.430 7.153 6.723 1.00 88.25 98 LEU A C 1
ATOM 824 O O . LEU A 1 98 ? -15.373 5.923 6.667 1.00 88.25 98 LEU A O 1
ATOM 828 N N . GLU A 1 99 ? -16.556 7.836 6.521 1.00 89.25 99 GLU A N 1
ATOM 829 C CA . GLU A 1 99 ? -17.810 7.206 6.115 1.00 89.25 99 GLU A CA 1
ATOM 830 C C . GLU A 1 99 ? -17.641 6.500 4.762 1.00 89.25 99 GLU A C 1
ATOM 832 O O . GLU A 1 99 ? -17.930 5.309 4.659 1.00 89.25 99 GLU A O 1
ATOM 837 N N . LEU A 1 100 ? -17.023 7.165 3.778 1.00 87.81 100 LEU A N 1
ATOM 838 C CA . LEU A 1 100 ? -16.685 6.565 2.482 1.00 87.81 100 LEU A CA 1
ATOM 839 C C . LEU A 1 100 ? -15.782 5.319 2.610 1.00 87.81 100 LEU A C 1
ATOM 841 O O . LEU A 1 100 ? -15.954 4.357 1.861 1.00 87.81 100 LEU A O 1
ATOM 845 N N . GLN A 1 101 ? -14.852 5.281 3.576 1.00 85.94 101 GLN A N 1
ATOM 846 C CA . GLN A 1 101 ? -13.992 4.102 3.781 1.00 85.94 101 GLN A CA 1
ATOM 847 C C . GLN A 1 101 ? -14.749 2.863 4.303 1.00 85.94 101 GLN A C 1
ATOM 849 O O . GLN A 1 101 ? -14.228 1.752 4.199 1.00 85.94 101 GLN A O 1
ATOM 854 N N . LYS A 1 102 ? -15.967 2.995 4.855 1.00 86.50 102 LYS A N 1
ATOM 855 C CA . LYS A 1 102 ? -16.757 1.835 5.330 1.00 86.50 102 LYS A CA 1
ATOM 856 C C . LYS A 1 102 ? -17.243 0.940 4.195 1.00 86.50 102 LYS A C 1
ATOM 858 O O . LYS A 1 102 ? -17.402 -0.263 4.419 1.00 86.50 102 LYS A O 1
ATOM 863 N N . ASP A 1 103 ? -17.468 1.531 3.026 1.00 85.31 103 ASP A N 1
ATOM 864 C CA . ASP A 1 103 ? -18.007 0.862 1.841 1.00 85.31 103 ASP A CA 1
ATOM 865 C C . ASP A 1 103 ? -16.917 0.586 0.787 1.00 85.31 103 ASP A C 1
ATOM 867 O O . ASP A 1 103 ? -17.176 -0.037 -0.244 1.00 85.31 103 ASP A O 1
ATOM 871 N N . HIS A 1 104 ? -15.677 1.016 1.048 1.00 86.56 104 HIS A N 1
ATOM 872 C CA . HIS A 1 104 ? -14.502 0.820 0.193 1.00 86.56 104 HIS A CA 1
ATOM 873 C C . HIS A 1 104 ? -13.391 0.099 0.981 1.00 86.56 104 HIS A C 1
ATOM 875 O O . HIS A 1 104 ? -12.422 0.720 1.425 1.00 86.56 104 HIS A O 1
ATOM 881 N N . PRO A 1 105 ? -13.542 -1.219 1.219 1.00 87.69 105 PRO A N 1
ATOM 882 C CA . PRO A 1 105 ? -12.676 -1.959 2.124 1.00 87.69 105 PRO A CA 1
ATOM 883 C C . PRO A 1 105 ? -11.241 -2.072 1.604 1.00 87.69 105 PRO A C 1
ATOM 885 O O . PRO A 1 105 ? -11.000 -2.471 0.465 1.00 87.69 105 PRO A O 1
ATOM 888 N N . TRP A 1 106 ? -10.269 -1.813 2.477 1.00 87.81 106 TRP A N 1
ATOM 889 C CA . TRP A 1 106 ? -8.855 -1.893 2.122 1.00 87.81 106 TRP A CA 1
ATOM 890 C C . TRP A 1 106 ? -8.393 -3.343 1.966 1.00 87.81 106 TRP A C 1
ATOM 892 O O . TRP A 1 106 ? -8.475 -4.152 2.901 1.00 87.81 106 TRP A O 1
ATOM 902 N N . ARG A 1 107 ? -7.809 -3.655 0.810 1.00 85.62 107 ARG A N 1
ATOM 903 C CA . ARG A 1 107 ? -7.186 -4.948 0.513 1.00 85.62 107 ARG A CA 1
ATOM 904 C C . ARG A 1 107 ? -5.698 -4.787 0.242 1.00 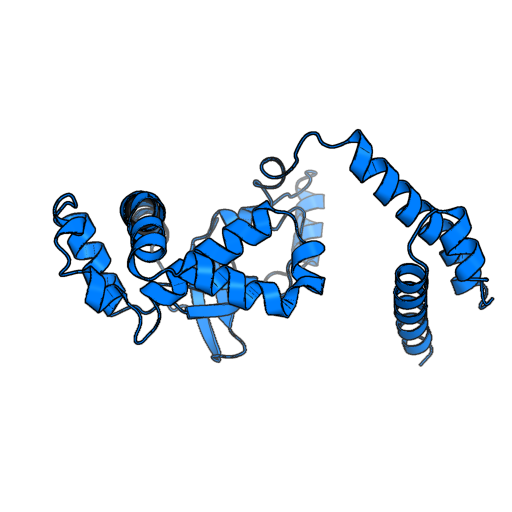85.62 107 ARG A C 1
ATOM 906 O O . ARG A 1 107 ? -5.245 -3.740 -0.210 1.00 85.62 107 ARG A O 1
ATOM 913 N N . PHE A 1 108 ? -4.937 -5.844 0.489 1.00 83.06 108 PHE A N 1
ATOM 914 C CA . PHE A 1 108 ? -3.628 -5.954 -0.138 1.00 83.06 108 PHE A CA 1
ATOM 915 C C . PHE A 1 108 ? -3.798 -6.466 -1.571 1.00 83.06 108 PHE A C 1
ATOM 917 O O . PHE A 1 108 ? -4.730 -7.219 -1.866 1.00 83.06 108 PHE A O 1
ATOM 924 N N . SER A 1 109 ? -2.902 -6.039 -2.450 1.00 84.56 109 SER A N 1
ATOM 925 C CA . SER A 1 109 ? -2.814 -6.493 -3.830 1.00 84.56 109 SER A CA 1
ATOM 926 C C . SER A 1 109 ? -1.362 -6.795 -4.160 1.00 84.56 109 SER A C 1
ATOM 928 O O . SER A 1 109 ? -0.475 -5.980 -3.898 1.00 84.56 109 SER A O 1
ATOM 930 N N . PHE A 1 110 ? -1.123 -7.961 -4.744 1.00 84.62 110 PHE A N 1
ATOM 931 C CA . PHE A 1 110 ? 0.111 -8.235 -5.460 1.00 84.62 110 PHE A CA 1
ATOM 932 C C . PHE A 1 110 ? -0.188 -7.969 -6.927 1.00 84.62 110 PHE A C 1
ATOM 934 O O . PHE A 1 110 ? -1.076 -8.618 -7.459 1.00 84.62 110 PHE A O 1
ATOM 941 N N . ALA A 1 111 ? 0.502 -7.035 -7.576 1.00 87.88 111 ALA A N 1
ATOM 942 C CA . ALA A 1 111 ? 0.150 -6.647 -8.938 1.00 87.88 111 ALA A CA 1
ATOM 943 C C . ALA A 1 111 ? 1.354 -6.341 -9.830 1.00 87.88 111 ALA A C 1
ATOM 945 O O . ALA A 1 111 ? 2.409 -5.887 -9.377 1.00 87.88 111 ALA A O 1
ATOM 946 N N . TRP A 1 112 ? 1.176 -6.571 -11.126 1.00 90.06 112 TRP A N 1
ATOM 947 C CA . TRP A 1 112 ? 2.097 -6.152 -12.180 1.00 90.06 112 TRP A CA 1
ATOM 948 C C . TRP A 1 112 ? 1.652 -4.804 -12.738 1.00 90.06 112 TRP A C 1
ATOM 950 O O . TRP A 1 112 ? 0.456 -4.586 -12.912 1.00 90.06 112 TRP A O 1
ATOM 960 N N . ILE A 1 113 ? 2.599 -3.925 -13.072 1.00 90.94 113 ILE A N 1
ATOM 961 C CA . ILE A 1 113 ? 2.289 -2.741 -13.883 1.00 90.94 113 ILE A CA 1
ATOM 962 C C . ILE A 1 113 ? 2.052 -3.216 -15.321 1.00 90.94 113 ILE A C 1
ATOM 964 O O . ILE A 1 113 ? 2.952 -3.794 -15.935 1.00 90.94 113 ILE A O 1
ATOM 968 N N . THR A 1 114 ? 0.867 -2.962 -15.869 1.00 89.50 114 THR A N 1
ATOM 969 C CA . THR A 1 114 ? 0.515 -3.272 -17.264 1.00 89.50 114 THR A CA 1
ATOM 970 C C . THR A 1 114 ? 0.787 -2.098 -18.200 1.00 89.50 114 THR A C 1
ATOM 972 O O . THR A 1 114 ? 1.203 -2.316 -19.339 1.00 89.50 114 THR A O 1
ATOM 975 N N . SER A 1 115 ? 0.600 -0.869 -17.712 1.00 91.31 115 SER A N 1
ATOM 976 C CA . SER A 1 115 ? 0.768 0.388 -18.449 1.00 91.31 115 SER A CA 1
ATOM 977 C C . SER A 1 115 ? 1.058 1.554 -17.483 1.00 91.31 115 SER A C 1
ATOM 979 O O . SER A 1 115 ? 0.918 1.434 -16.265 1.00 91.31 115 SER A O 1
ATOM 981 N N . ASN A 1 116 ? 1.522 2.681 -18.022 1.00 92.06 116 ASN A N 1
ATOM 982 C CA . ASN A 1 116 ? 1.770 3.930 -17.296 1.00 92.06 116 ASN A CA 1
ATOM 983 C C . ASN A 1 116 ? 1.267 5.103 -18.163 1.00 92.06 116 ASN A C 1
ATOM 985 O O . ASN A 1 116 ? 2.081 5.727 -18.853 1.00 92.06 116 ASN A O 1
ATOM 989 N N . PRO A 1 117 ? -0.058 5.344 -18.220 1.00 91.00 117 PRO A N 1
ATOM 990 C CA . PRO A 1 117 ? -0.677 6.195 -19.243 1.00 91.00 117 PRO A CA 1
ATOM 991 C C . PRO A 1 117 ? -0.419 7.701 -19.066 1.00 91.00 117 PRO A C 1
ATOM 993 O O . PRO A 1 117 ? -0.557 8.459 -20.019 1.00 91.00 117 PRO A O 1
ATOM 996 N N . GLU A 1 118 ? -0.031 8.141 -17.868 1.00 92.56 118 GLU A N 1
ATOM 997 C CA . GLU A 1 118 ? 0.262 9.536 -17.513 1.00 92.56 118 GLU A CA 1
ATOM 998 C C . GLU A 1 118 ? 1.344 9.532 -16.406 1.00 92.56 118 GLU A C 1
ATOM 1000 O O . GLU A 1 118 ? 1.424 8.570 -15.637 1.00 92.56 118 GLU A O 1
ATOM 1005 N N . PRO A 1 119 ? 2.194 10.569 -16.261 1.00 93.06 119 PRO A N 1
ATOM 1006 C CA . PRO A 1 119 ? 3.143 10.661 -15.155 1.00 93.06 119 PRO A CA 1
ATOM 1007 C C . PRO A 1 119 ? 2.528 10.440 -13.764 1.00 93.06 119 PRO A C 1
ATOM 1009 O O . PRO A 1 119 ? 1.570 11.113 -13.362 1.00 93.06 119 PRO A O 1
ATOM 1012 N N . ASP A 1 120 ? 3.164 9.530 -13.021 1.00 91.94 120 ASP A N 1
ATOM 1013 C CA . ASP A 1 120 ? 2.761 9.021 -11.706 1.00 91.94 120 ASP A CA 1
ATOM 1014 C C . ASP A 1 120 ? 1.461 8.173 -11.691 1.00 91.94 120 ASP A C 1
ATOM 1016 O O . ASP A 1 120 ? 0.989 7.835 -10.606 1.00 91.94 120 ASP A O 1
ATOM 1020 N N . PHE A 1 121 ? 0.915 7.770 -12.850 1.00 91.75 121 PHE A N 1
ATOM 1021 C CA . PHE A 1 121 ? -0.245 6.872 -12.976 1.00 91.75 121 PHE A CA 1
ATOM 1022 C C . PHE A 1 121 ? 0.132 5.503 -13.552 1.00 91.75 121 PHE A C 1
ATOM 1024 O O . PHE A 1 121 ? 0.659 5.421 -14.656 1.00 91.75 121 PHE A O 1
ATOM 1031 N N . PHE A 1 122 ? -0.215 4.430 -12.842 1.00 90.62 122 PHE A N 1
ATOM 1032 C CA . PHE A 1 122 ? 0.098 3.046 -13.195 1.00 90.62 122 PHE A CA 1
ATOM 1033 C C . PHE A 1 122 ? -1.171 2.225 -13.303 1.00 90.62 122 PHE A C 1
ATOM 1035 O O . PHE A 1 122 ? -1.952 2.156 -12.356 1.00 90.62 122 PHE A O 1
ATOM 1042 N N . GLU A 1 123 ? -1.356 1.572 -14.437 1.00 91.44 123 GLU A N 1
ATOM 1043 C CA . GLU A 1 123 ? -2.351 0.519 -14.564 1.00 91.44 123 GLU A CA 1
ATOM 1044 C C . GLU A 1 123 ? -1.748 -0.772 -14.019 1.00 91.44 123 GLU A C 1
ATOM 1046 O O . GLU A 1 123 ? -0.596 -1.112 -14.305 1.00 91.44 123 GLU A O 1
ATOM 1051 N N . MET A 1 124 ? -2.526 -1.457 -13.196 1.00 90.00 124 MET A N 1
ATOM 1052 C CA . MET A 1 124 ? -2.118 -2.578 -12.372 1.00 90.00 124 MET A CA 1
ATOM 1053 C C . MET A 1 124 ? -3.007 -3.775 -12.681 1.00 90.00 124 MET A C 1
ATOM 1055 O O . MET A 1 124 ? -4.219 -3.622 -12.821 1.00 90.00 124 MET A O 1
ATOM 1059 N N . TYR A 1 125 ? -2.417 -4.965 -12.729 1.00 88.75 125 TYR A N 1
ATOM 1060 C CA . TYR A 1 125 ? -3.139 -6.232 -12.805 1.00 88.75 125 TYR A CA 1
ATOM 1061 C C . TYR A 1 125 ? -2.748 -7.129 -11.636 1.00 88.75 125 TYR A C 1
ATOM 1063 O O . TYR A 1 125 ? -1.566 -7.444 -11.471 1.00 88.75 125 TYR A O 1
ATOM 1071 N N . ASP A 1 126 ? -3.734 -7.539 -10.842 1.00 86.25 126 ASP A N 1
ATOM 1072 C CA . ASP A 1 126 ? -3.575 -8.477 -9.730 1.00 86.25 126 ASP A CA 1
ATOM 1073 C C . ASP A 1 126 ? -3.827 -9.916 -10.224 1.00 86.25 126 ASP A C 1
ATOM 1075 O O . ASP A 1 126 ? -4.978 -10.266 -10.486 1.00 86.25 126 ASP A O 1
ATOM 1079 N N . PRO A 1 127 ? -2.805 -10.784 -10.366 1.00 82.06 127 PRO A N 1
ATOM 1080 C CA . PRO A 1 127 ? -2.990 -12.140 -10.881 1.00 82.06 127 PRO A CA 1
ATOM 1081 C C . PRO A 1 127 ? -3.679 -13.090 -9.888 1.00 82.06 127 PRO A C 1
ATOM 1083 O O . PRO A 1 127 ? -3.934 -14.237 -10.248 1.00 82.06 127 PRO A O 1
ATOM 1086 N N . PHE A 1 128 ? -3.959 -12.657 -8.651 1.00 82.00 128 PHE A N 1
ATOM 1087 C CA . PHE A 1 128 ? -4.677 -13.456 -7.654 1.00 82.00 128 PHE A CA 1
ATOM 1088 C C . PHE A 1 128 ? -6.172 -13.126 -7.618 1.00 82.00 128 PHE A C 1
ATOM 1090 O O . PHE A 1 128 ? -6.975 -14.027 -7.375 1.00 82.00 128 PHE A O 1
ATOM 1097 N N . THR A 1 129 ? -6.554 -11.866 -7.867 1.00 82.44 129 THR A N 1
ATOM 1098 C CA . THR A 1 129 ? -7.970 -11.457 -7.987 1.00 82.44 129 THR A CA 1
ATOM 1099 C C . THR A 1 129 ? -8.456 -11.322 -9.432 1.00 82.44 129 THR A C 1
ATOM 1101 O O . THR A 1 129 ? -9.662 -11.249 -9.648 1.00 82.44 129 THR A O 1
ATOM 1104 N N . TYR A 1 130 ? -7.547 -11.351 -10.413 1.00 83.00 130 TYR A N 1
ATOM 1105 C CA . TYR A 1 130 ? -7.790 -11.101 -11.844 1.00 83.00 130 TYR A CA 1
ATOM 1106 C C . TYR A 1 130 ? -8.308 -9.683 -12.151 1.00 83.00 130 TYR A C 1
ATOM 1108 O O . TYR A 1 130 ? -8.877 -9.436 -13.213 1.00 83.00 130 TYR A O 1
ATOM 1116 N N . GLU A 1 131 ? -8.107 -8.735 -11.232 1.00 83.31 131 GLU A N 1
ATOM 1117 C CA . GLU A 1 131 ? -8.618 -7.368 -11.356 1.00 83.31 131 GLU A CA 1
ATOM 1118 C C . GLU A 1 131 ? -7.595 -6.419 -11.987 1.00 83.31 131 GLU A C 1
ATOM 1120 O O . GLU A 1 131 ? -6.419 -6.396 -11.611 1.00 83.31 131 GLU A O 1
ATOM 1125 N N . TYR A 1 132 ? -8.090 -5.566 -12.887 1.00 85.00 132 TYR A N 1
ATOM 1126 C CA . TYR A 1 132 ? -7.372 -4.415 -13.427 1.00 85.00 132 TYR A CA 1
ATOM 1127 C C . TYR A 1 132 ? -7.772 -3.143 -12.683 1.00 85.00 132 TYR A C 1
ATOM 1129 O O . TYR A 1 132 ? -8.958 -2.899 -12.450 1.00 85.00 132 TYR A O 1
ATOM 1137 N N . TYR A 1 133 ? -6.794 -2.319 -12.308 1.00 84.50 133 TYR A N 1
ATOM 1138 C CA . TYR A 1 133 ? -7.049 -1.065 -11.605 1.00 84.50 133 TYR A CA 1
ATOM 1139 C C . TYR A 1 133 ? -5.927 -0.031 -11.797 1.00 84.50 133 TYR A C 1
ATOM 1141 O O . TYR A 1 133 ? -4.772 -0.378 -12.011 1.00 84.50 133 TYR A O 1
ATOM 1149 N N . LEU A 1 134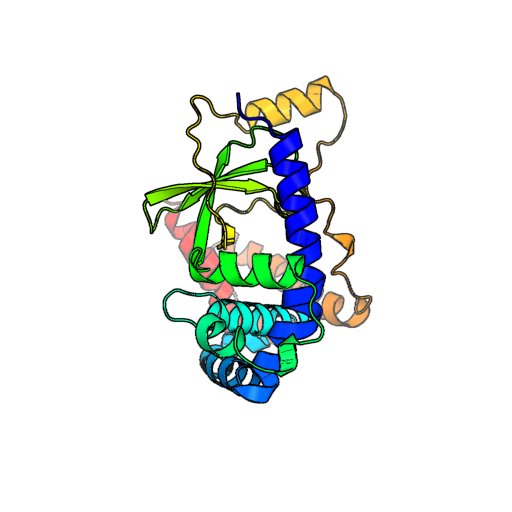 ? -6.253 1.256 -11.702 1.00 87.00 134 LEU A N 1
ATOM 1150 C CA . LEU A 1 134 ? -5.319 2.374 -11.833 1.00 87.00 134 LEU A CA 1
ATOM 1151 C C . LEU A 1 134 ? -4.883 2.886 -10.448 1.00 87.00 134 LEU A C 1
ATOM 1153 O O . LEU A 1 134 ? -5.716 3.239 -9.614 1.00 87.00 134 LEU A O 1
ATOM 1157 N N . ILE A 1 135 ? -3.572 2.988 -10.226 1.00 87.94 135 ILE A N 1
ATOM 1158 C CA . ILE A 1 135 ? -2.951 3.664 -9.080 1.00 87.94 135 ILE A CA 1
ATOM 1159 C C . ILE A 1 135 ? -2.372 5.009 -9.533 1.00 87.94 135 ILE A C 1
ATOM 1161 O O . ILE A 1 135 ? -1.568 5.057 -10.459 1.00 87.94 135 ILE A O 1
ATOM 1165 N N . TYR A 1 136 ? -2.672 6.089 -8.806 1.00 88.19 136 TYR A N 1
ATOM 1166 C CA . TYR A 1 136 ? -1.792 7.261 -8.757 1.00 88.19 136 TYR A CA 1
ATOM 1167 C C . TYR A 1 136 ? -0.769 7.057 -7.638 1.00 88.19 136 TYR A C 1
ATOM 1169 O O . TYR A 1 136 ? -1.131 7.009 -6.463 1.00 88.19 136 TYR A O 1
ATOM 1177 N N . SER A 1 137 ? 0.508 6.932 -7.984 1.00 87.62 137 SER A N 1
ATOM 1178 C CA . SER A 1 137 ? 1.580 6.808 -7.001 1.00 87.62 137 SER A CA 1
ATOM 1179 C C . SER A 1 137 ? 2.864 7.438 -7.519 1.00 87.62 137 SER A C 1
ATOM 1181 O O . SER A 1 137 ? 3.662 6.778 -8.192 1.00 87.62 137 SER A O 1
ATOM 1183 N N . PRO A 1 138 ? 3.148 8.692 -7.124 1.00 88.56 138 PRO A N 1
ATOM 1184 C CA . PRO A 1 138 ? 4.468 9.267 -7.295 1.00 88.56 138 PRO A CA 1
ATOM 1185 C C . PRO A 1 138 ? 5.546 8.325 -6.769 1.00 88.56 138 PRO A C 1
ATOM 1187 O O . PRO A 1 138 ? 6.585 8.229 -7.403 1.00 88.56 138 PRO A O 1
ATOM 1190 N N . SER A 1 139 ? 5.284 7.568 -5.695 1.00 81.38 139 SER A N 1
ATOM 1191 C CA . SER A 1 139 ? 6.185 6.553 -5.136 1.00 81.38 139 SER A CA 1
ATOM 1192 C C . SER A 1 139 ? 6.522 5.405 -6.078 1.00 81.38 139 SER A C 1
ATOM 1194 O O . SER A 1 139 ? 7.656 4.949 -6.054 1.00 81.38 139 SER A O 1
ATOM 1196 N N . MET A 1 140 ? 5.608 4.963 -6.942 1.00 87.88 140 MET A N 1
ATOM 1197 C CA . MET A 1 140 ? 5.903 3.909 -7.920 1.00 87.88 140 MET A CA 1
ATOM 1198 C C . MET A 1 140 ? 6.745 4.434 -9.086 1.00 87.88 140 MET A C 1
ATOM 1200 O O . MET A 1 140 ? 7.706 3.768 -9.475 1.00 87.88 140 MET A O 1
ATOM 1204 N N . THR A 1 141 ? 6.509 5.669 -9.558 1.00 89.31 141 THR A N 1
ATOM 1205 C CA . THR A 1 141 ? 7.491 6.386 -10.401 1.00 89.31 141 THR A CA 1
ATOM 1206 C C . THR A 1 141 ? 8.820 6.411 -9.662 1.00 89.31 141 THR A C 1
ATOM 1208 O O . THR A 1 141 ? 9.820 5.864 -10.124 1.00 89.31 141 THR A O 1
ATOM 1211 N N . LYS A 1 142 ? 8.790 6.940 -8.434 1.00 85.75 142 LYS A N 1
ATOM 1212 C CA . LYS A 1 142 ? 9.920 7.034 -7.519 1.00 85.75 142 LYS A CA 1
ATOM 1213 C C . LYS A 1 142 ? 10.414 5.676 -6.984 1.00 85.75 142 LYS A C 1
ATOM 1215 O O . LYS A 1 142 ? 11.142 5.692 -6.009 1.00 85.75 142 LYS A O 1
ATOM 1220 N N . ILE A 1 143 ? 10.106 4.531 -7.589 1.00 81.81 143 ILE A N 1
ATOM 1221 C CA . ILE A 1 143 ? 10.783 3.261 -7.277 1.00 81.81 143 ILE A CA 1
ATOM 1222 C C . ILE A 1 143 ? 11.503 2.688 -8.517 1.00 81.81 143 ILE A C 1
ATOM 1224 O O . ILE A 1 143 ? 12.437 1.907 -8.369 1.00 81.81 143 ILE A O 1
ATOM 1228 N N . ARG A 1 144 ? 11.215 3.173 -9.738 1.00 84.25 144 ARG A N 1
ATOM 1229 C CA . ARG A 1 144 ? 11.625 2.526 -11.006 1.00 84.25 144 ARG A CA 1
ATOM 1230 C C . ARG A 1 144 ? 12.962 2.953 -11.687 1.00 84.25 144 ARG A C 1
ATOM 1232 O O . ARG A 1 144 ? 13.254 2.407 -12.739 1.00 84.25 144 ARG A O 1
ATOM 1239 N N . GLN A 1 145 ? 13.774 3.904 -11.168 1.00 86.00 145 GLN A N 1
ATOM 1240 C CA . GLN A 1 145 ? 15.172 4.169 -11.670 1.00 86.00 145 GLN A CA 1
ATOM 1241 C C . GLN A 1 145 ? 15.971 2.935 -11.269 1.00 86.00 145 GLN A C 1
ATOM 1243 O O . GLN A 1 145 ? 16.527 2.214 -12.083 1.00 86.00 145 GLN A O 1
ATOM 1248 N N . THR A 1 146 ? 16.062 2.806 -9.946 1.00 84.69 146 THR A N 1
ATOM 1249 C CA . THR A 1 146 ? 17.142 2.107 -9.276 1.00 84.69 146 THR A CA 1
ATOM 1250 C C . THR A 1 146 ? 16.721 0.704 -8.907 1.00 84.69 146 THR A C 1
ATOM 1252 O O . THR A 1 146 ? 17.546 -0.112 -8.525 1.00 84.69 146 THR A O 1
ATOM 1255 N N . HIS A 1 147 ? 15.431 0.407 -9.058 1.00 79.12 147 HIS A N 1
ATOM 1256 C CA . HIS A 1 147 ? 14.861 -0.914 -8.917 1.00 79.12 147 HIS A CA 1
ATOM 1257 C C . HIS A 1 147 ? 13.976 -1.181 -10.136 1.00 79.12 147 HIS A C 1
ATOM 1259 O O . HIS A 1 147 ? 13.340 -0.269 -10.663 1.00 79.12 147 HIS A O 1
ATOM 1265 N N . ASN A 1 148 ? 13.872 -2.443 -10.547 1.00 83.75 148 ASN A N 1
ATOM 1266 C CA . ASN A 1 148 ? 12.919 -2.879 -11.568 1.00 83.75 148 ASN A CA 1
ATOM 1267 C C . ASN A 1 148 ? 11.981 -3.946 -10.970 1.00 83.75 148 ASN A C 1
ATOM 1269 O O . ASN A 1 148 ? 12.211 -5.137 -11.183 1.00 83.75 148 ASN A O 1
ATOM 1273 N N . PRO A 1 149 ? 10.982 -3.566 -10.143 1.00 80.75 149 PRO A N 1
ATOM 1274 C CA . PRO A 1 149 ? 10.148 -4.540 -9.449 1.00 80.75 149 PRO A CA 1
ATOM 1275 C C . PRO A 1 149 ? 9.212 -5.253 -10.425 1.00 80.75 149 PRO A C 1
ATOM 1277 O O . PRO A 1 149 ? 8.338 -4.632 -11.034 1.00 80.75 149 PRO A O 1
ATOM 1280 N N . THR A 1 150 ? 9.365 -6.573 -10.530 1.00 81.00 150 THR A N 1
ATOM 1281 C CA . THR A 1 150 ? 8.483 -7.432 -11.334 1.00 81.00 150 THR A CA 1
ATOM 1282 C C . THR A 1 150 ? 7.079 -7.531 -10.737 1.00 81.00 150 THR A C 1
ATOM 1284 O O . THR A 1 150 ? 6.109 -7.657 -11.474 1.00 81.00 150 THR A O 1
ATOM 1287 N N . LEU A 1 151 ? 6.963 -7.471 -9.407 1.00 84.12 151 LEU A N 1
ATOM 1288 C CA . LEU A 1 151 ? 5.709 -7.573 -8.663 1.00 84.12 151 LEU A CA 1
ATOM 1289 C C . LEU A 1 151 ? 5.668 -6.492 -7.580 1.00 84.12 151 LEU A C 1
ATOM 1291 O O . LEU A 1 151 ? 6.640 -6.305 -6.849 1.00 84.12 151 LEU A O 1
ATOM 1295 N N . TRP A 1 152 ? 4.533 -5.810 -7.469 1.00 87.94 152 TRP A N 1
ATOM 1296 C CA . TRP A 1 152 ? 4.290 -4.757 -6.489 1.00 87.94 152 TRP A CA 1
ATOM 1297 C C . TRP A 1 152 ? 3.352 -5.268 -5.412 1.00 87.94 152 TRP A C 1
ATOM 1299 O O . TRP A 1 152 ? 2.286 -5.786 -5.731 1.00 87.94 152 TRP A O 1
ATOM 1309 N N . PHE A 1 153 ? 3.731 -5.100 -4.147 1.00 83.56 153 PHE A N 1
ATOM 1310 C CA . PHE A 1 153 ? 2.838 -5.319 -3.016 1.00 83.56 153 PHE A CA 1
ATOM 1311 C C . PHE A 1 153 ? 2.247 -3.975 -2.591 1.00 83.56 153 PHE A C 1
ATOM 1313 O O . PHE A 1 153 ? 2.961 -3.105 -2.096 1.00 83.56 153 PHE A O 1
ATOM 1320 N N . ASN A 1 154 ? 0.951 -3.805 -2.827 1.00 83.44 154 ASN A N 1
ATOM 1321 C CA . ASN A 1 154 ? 0.217 -2.564 -2.617 1.00 83.44 154 ASN A CA 1
ATOM 1322 C C . ASN A 1 154 ? -0.826 -2.746 -1.512 1.00 83.44 154 ASN A C 1
ATOM 1324 O O . ASN A 1 154 ? -1.475 -3.789 -1.432 1.00 83.44 154 ASN A O 1
ATOM 1328 N N . GLN A 1 155 ? -1.051 -1.704 -0.715 1.00 77.75 155 GLN A N 1
ATOM 1329 C CA . GLN A 1 155 ? -2.270 -1.556 0.076 1.00 77.75 155 GLN A CA 1
ATOM 1330 C C . GLN A 1 155 ? -3.235 -0.665 -0.711 1.00 77.75 155 GLN A C 1
ATOM 1332 O O . GLN A 1 155 ? -2.943 0.500 -0.971 1.00 77.75 155 GLN A O 1
ATOM 1337 N N . CYS A 1 156 ? -4.361 -1.232 -1.136 1.00 75.25 156 CYS A N 1
ATOM 1338 C CA . CYS A 1 156 ? -5.349 -0.588 -1.994 1.00 75.25 156 CYS A CA 1
ATOM 1339 C C . CYS A 1 156 ? -6.629 -0.320 -1.195 1.00 75.25 156 CYS A C 1
ATOM 1341 O O . CYS A 1 156 ? -7.236 -1.256 -0.680 1.00 75.25 156 CYS A O 1
ATOM 1343 N N . GLY A 1 157 ? -7.039 0.949 -1.117 1.00 59.69 157 GLY A N 1
ATOM 1344 C CA . GLY A 1 157 ? -8.312 1.385 -0.521 1.00 59.69 157 GLY A CA 1
ATOM 1345 C C . GLY A 1 157 ? -9.300 1.999 -1.520 1.00 59.69 157 GLY A C 1
ATOM 1346 O O . GLY A 1 157 ? -10.357 2.473 -1.124 1.00 59.69 157 GLY A O 1
ATOM 1347 N N . TYR A 1 158 ? -8.950 2.037 -2.809 1.00 50.97 158 TYR A N 1
ATOM 1348 C CA . TYR A 1 158 ? -9.762 2.646 -3.862 1.00 50.97 158 TYR A CA 1
ATOM 1349 C C . TYR A 1 158 ? -9.449 1.994 -5.216 1.00 50.97 158 TYR A C 1
ATOM 1351 O O . TYR A 1 158 ? -8.279 1.752 -5.518 1.00 50.97 158 TYR A O 1
ATOM 1359 N N . HIS A 1 159 ? -10.478 1.708 -6.018 1.00 47.84 159 HIS A N 1
ATOM 1360 C CA . HIS A 1 159 ? -10.356 1.060 -7.328 1.00 47.84 159 HIS A CA 1
ATOM 1361 C C . HIS A 1 159 ? -10.821 1.995 -8.451 1.00 47.84 159 HIS A C 1
ATOM 1363 O O . HIS A 1 159 ? -11.915 2.549 -8.401 1.00 47.84 159 HIS A O 1
ATOM 1369 N N . LEU A 1 160 ? -9.988 2.136 -9.481 1.00 41.62 160 LEU A N 1
ATOM 1370 C CA . LEU A 1 160 ? -10.259 2.893 -10.705 1.00 41.62 160 LEU A CA 1
ATOM 1371 C C . LEU A 1 160 ? -10.082 1.946 -11.899 1.00 41.62 160 LEU A C 1
ATOM 1373 O O . LEU A 1 160 ? -8.973 1.477 -12.120 1.00 41.62 160 LEU A O 1
ATOM 1377 N N . PHE A 1 161 ? -11.136 1.642 -12.655 1.00 32.47 161 PHE A N 1
ATOM 1378 C CA . PHE A 1 161 ? -11.070 0.681 -13.769 1.00 32.47 161 PHE A CA 1
ATOM 1379 C C . PHE A 1 161 ? -10.526 1.314 -15.065 1.00 32.47 161 PHE A C 1
ATOM 1381 O O . PHE A 1 161 ? -10.938 2.419 -15.423 1.00 32.47 161 PHE A O 1
ATOM 1388 N N . TYR A 1 162 ? -9.639 0.610 -15.781 1.00 37.12 162 TYR A N 1
ATOM 1389 C CA . TYR A 1 162 ? -9.179 0.955 -17.138 1.00 37.12 162 TYR A CA 1
ATOM 1390 C C . TYR A 1 162 ? -8.530 -0.261 -17.840 1.00 37.12 162 TYR A C 1
ATOM 1392 O O . TYR A 1 162 ? -7.913 -1.084 -17.165 1.00 37.12 162 TYR A O 1
ATOM 1400 N N . GLU A 1 163 ? -8.632 -0.350 -19.173 1.00 33.56 163 GLU A N 1
ATOM 1401 C CA . GLU A 1 163 ? -8.004 -1.386 -20.018 1.00 33.56 163 GLU A CA 1
ATOM 1402 C C . GLU A 1 163 ? -7.113 -0.749 -21.118 1.00 33.56 163 GLU A C 1
ATOM 1404 O O . GLU A 1 163 ? -7.594 0.135 -21.833 1.00 33.56 163 GLU A O 1
ATOM 1409 N N . PRO A 1 164 ? -5.836 -1.167 -21.294 1.00 39.66 164 PRO A N 1
ATOM 1410 C CA . PRO A 1 164 ? -4.925 -0.609 -22.303 1.00 39.66 164 PRO A CA 1
ATOM 1411 C C . PRO A 1 164 ? -4.702 -1.510 -23.531 1.00 39.66 164 PRO A C 1
ATOM 1413 O O . PRO A 1 164 ? -4.526 -2.724 -23.421 1.00 39.66 164 PRO A O 1
ATOM 1416 N N . GLU A 1 165 ? -4.557 -0.892 -24.705 1.00 31.42 165 GLU A N 1
ATOM 1417 C CA . GLU A 1 165 ? -4.438 -1.609 -25.987 1.00 31.42 165 GLU A CA 1
ATOM 1418 C C . GLU A 1 165 ? -2.987 -1.823 -26.489 1.00 31.42 165 GLU A C 1
ATOM 1420 O O . GLU A 1 165 ? -2.766 -2.664 -27.359 1.00 31.42 165 GLU A O 1
ATOM 1425 N N . VAL A 1 166 ? -1.968 -1.114 -25.965 1.00 39.56 166 VAL A N 1
ATOM 1426 C CA . VAL A 1 166 ? -0.563 -1.193 -26.455 1.00 39.56 166 VAL A CA 1
ATOM 1427 C C . VAL A 1 166 ? 0.469 -1.099 -25.313 1.00 39.56 166 VAL A C 1
ATOM 1429 O O . VAL A 1 166 ? 0.248 -0.409 -24.322 1.00 39.56 166 VAL A O 1
ATOM 1432 N N . ARG A 1 167 ? 1.627 -1.775 -25.452 1.00 34.62 167 ARG A N 1
ATOM 1433 C CA . ARG A 1 167 ? 2.749 -1.784 -24.482 1.00 34.62 167 ARG A CA 1
ATOM 1434 C C . ARG A 1 167 ? 4.089 -1.342 -25.095 1.00 34.62 167 ARG A C 1
ATOM 1436 O O . ARG A 1 167 ? 4.359 -1.603 -26.261 1.00 34.62 167 ARG A O 1
ATOM 1443 N N . VAL A 1 168 ? 4.944 -0.733 -24.267 1.00 38.03 168 VAL A N 1
ATOM 1444 C CA . VAL A 1 168 ? 6.303 -0.243 -24.595 1.00 38.03 168 VAL A CA 1
ATOM 1445 C C . VAL A 1 168 ? 7.364 -1.168 -23.980 1.00 38.03 168 VAL A C 1
ATOM 1447 O O . VAL A 1 168 ? 7.174 -1.654 -22.866 1.00 38.03 168 VAL A O 1
ATOM 1450 N N . ASN A 1 169 ? 8.478 -1.420 -24.682 1.00 42.09 169 ASN A N 1
ATOM 1451 C CA . ASN A 1 169 ? 9.525 -2.366 -24.256 1.00 42.09 169 ASN A CA 1
ATOM 1452 C C . ASN A 1 169 ? 10.927 -1.727 -24.112 1.00 42.09 169 ASN A C 1
ATOM 1454 O O . ASN A 1 169 ? 11.127 -0.548 -24.400 1.00 42.09 169 ASN A O 1
ATOM 1458 N N . MET A 1 170 ? 11.912 -2.524 -23.680 1.00 43.94 170 MET A N 1
ATOM 1459 C CA . MET A 1 170 ? 13.279 -2.060 -23.397 1.00 43.94 170 MET A CA 1
ATOM 1460 C C . MET A 1 170 ? 14.028 -1.501 -24.622 1.00 43.94 170 MET A C 1
ATOM 1462 O O . MET A 1 170 ? 14.835 -0.589 -24.470 1.00 43.94 170 MET A O 1
ATOM 1466 N N . VAL A 1 171 ? 13.734 -1.982 -25.838 1.00 51.50 171 VAL A N 1
ATOM 1467 C CA . VAL A 1 171 ? 14.339 -1.452 -27.077 1.00 51.50 171 VAL A CA 1
ATOM 1468 C C . VAL A 1 171 ? 13.980 0.024 -27.238 1.00 51.50 171 VAL A C 1
ATOM 1470 O O . VAL A 1 171 ? 14.839 0.842 -27.543 1.00 51.50 171 VAL A O 1
ATOM 1473 N N . MET A 1 172 ? 12.733 0.384 -26.924 1.00 56.56 172 MET A N 1
ATOM 1474 C CA . MET A 1 172 ? 12.237 1.761 -27.002 1.00 56.56 172 MET A CA 1
ATOM 1475 C C . MET A 1 172 ? 12.906 2.676 -25.955 1.00 56.56 172 MET A C 1
ATOM 1477 O O . MET A 1 172 ? 13.053 3.871 -26.198 1.00 56.56 172 MET A O 1
ATOM 1481 N N . ILE A 1 173 ? 13.365 2.122 -24.823 1.00 55.03 173 ILE A N 1
ATOM 1482 C CA . ILE A 1 173 ? 14.107 2.854 -23.779 1.00 55.03 173 ILE A CA 1
ATOM 1483 C C . ILE A 1 173 ? 15.555 3.118 -24.214 1.00 55.03 173 ILE A C 1
ATOM 1485 O O . ILE A 1 173 ? 16.022 4.250 -24.098 1.00 55.03 173 ILE A O 1
ATOM 1489 N N . GLU A 1 174 ? 16.258 2.116 -24.748 1.00 60.19 174 GLU A N 1
ATOM 1490 C CA . GLU A 1 174 ? 17.632 2.306 -25.240 1.00 60.19 174 GLU A CA 1
ATOM 1491 C C . GLU A 1 174 ? 17.674 3.226 -26.469 1.00 60.19 174 GLU A C 1
ATOM 1493 O O . GLU A 1 174 ? 18.511 4.126 -26.531 1.00 60.19 174 GLU A O 1
ATOM 1498 N N . THR A 1 175 ? 16.708 3.107 -27.391 1.00 55.75 175 THR A N 1
ATOM 1499 C CA . THR A 1 175 ? 16.542 4.069 -28.495 1.00 55.75 175 THR A CA 1
ATOM 1500 C C . THR A 1 175 ? 16.333 5.499 -27.978 1.00 55.75 175 THR A C 1
ATOM 1502 O O . THR A 1 175 ? 16.930 6.434 -28.509 1.00 55.75 175 THR A O 1
ATOM 1505 N N . ALA A 1 176 ? 15.543 5.696 -26.916 1.00 62.84 176 ALA A N 1
ATOM 1506 C CA . ALA A 1 176 ? 15.324 7.022 -26.336 1.00 62.84 176 ALA A CA 1
ATOM 1507 C C . ALA A 1 176 ? 16.584 7.600 -25.664 1.00 62.84 176 ALA A C 1
ATOM 1509 O O . ALA A 1 176 ? 16.880 8.780 -25.860 1.00 62.84 176 ALA A O 1
ATOM 1510 N N . LYS A 1 177 ? 17.354 6.790 -24.920 1.00 76.75 177 LYS A N 1
ATOM 1511 C CA . LYS A 1 177 ? 18.652 7.210 -24.354 1.00 76.75 177 LYS A CA 1
ATOM 1512 C C . LYS A 1 177 ? 19.621 7.653 -25.448 1.00 76.75 177 LYS A C 1
ATOM 1514 O O . LYS A 1 177 ? 20.241 8.709 -25.323 1.00 76.75 177 LYS A O 1
ATOM 1519 N N . ASP A 1 178 ? 19.739 6.867 -26.519 1.00 64.81 178 ASP A N 1
ATOM 1520 C CA . ASP A 1 178 ? 20.721 7.133 -27.570 1.00 64.81 178 ASP A CA 1
ATOM 1521 C C . ASP A 1 178 ? 20.346 8.340 -28.446 1.00 64.81 178 ASP A C 1
ATOM 1523 O O . ASP A 1 178 ? 21.229 9.091 -28.858 1.00 64.81 178 ASP A O 1
ATOM 1527 N N . ILE A 1 179 ? 19.053 8.605 -28.663 1.00 73.06 179 ILE A N 1
ATOM 1528 C CA . ILE A 1 179 ? 18.584 9.839 -29.318 1.00 73.06 179 ILE A CA 1
ATOM 1529 C C . ILE A 1 179 ? 18.830 11.064 -28.428 1.00 73.06 179 ILE A C 1
ATOM 1531 O O . ILE A 1 179 ? 19.328 12.084 -28.900 1.00 73.06 179 ILE A O 1
ATOM 1535 N N . LEU A 1 180 ? 18.468 10.980 -27.145 1.00 73.50 180 LEU A N 1
ATOM 1536 C CA . LEU A 1 180 ? 18.445 12.141 -26.249 1.00 73.50 180 LEU A CA 1
ATOM 1537 C C . LEU A 1 180 ? 19.796 12.427 -25.570 1.00 73.50 180 LEU A C 1
ATOM 1539 O O . LEU A 1 180 ? 19.922 13.452 -24.904 1.00 73.50 180 LEU A O 1
ATOM 1543 N N . LYS A 1 181 ? 20.781 11.525 -25.707 1.00 78.75 181 LYS A N 1
ATOM 1544 C CA . LYS A 1 181 ? 22.127 11.592 -25.099 1.00 78.75 181 LYS A CA 1
ATOM 1545 C C . LYS A 1 181 ? 22.114 11.912 -23.595 1.00 78.75 181 LYS A C 1
ATOM 1547 O O . LYS A 1 181 ? 23.038 12.531 -23.073 1.00 78.75 181 LYS A O 1
ATOM 1552 N N . GLN A 1 182 ? 21.072 11.458 -22.898 1.00 68.75 182 GLN A N 1
ATOM 1553 C CA . GLN A 1 182 ? 20.879 11.633 -21.460 1.00 68.75 182 GLN A CA 1
ATOM 1554 C C . GLN A 1 182 ? 20.479 10.310 -20.807 1.00 68.75 182 GLN A C 1
ATOM 1556 O O . GLN A 1 182 ? 19.777 9.487 -21.399 1.00 68.75 182 GLN A O 1
ATOM 1561 N N . GLU A 1 183 ? 20.904 10.117 -19.563 1.00 68.75 183 GLU A N 1
ATOM 1562 C CA . GLU A 1 183 ? 20.552 8.936 -18.786 1.00 68.75 183 GLU A CA 1
ATOM 1563 C C . GLU A 1 183 ? 19.113 9.053 -18.252 1.00 68.75 183 GLU A C 1
ATOM 1565 O O . GLU A 1 183 ? 18.767 9.988 -17.528 1.00 68.75 183 GLU A O 1
ATOM 1570 N N . ILE A 1 184 ? 18.243 8.113 -18.635 1.00 68.56 184 ILE A N 1
ATOM 1571 C CA . ILE A 1 184 ? 16.816 8.161 -18.288 1.00 68.56 184 ILE A CA 1
ATOM 1572 C C . ILE A 1 184 ? 16.570 7.491 -16.925 1.00 68.56 184 ILE A C 1
ATOM 1574 O O . ILE A 1 184 ? 16.603 6.269 -16.795 1.00 68.56 184 ILE A O 1
ATOM 1578 N N . MET A 1 185 ? 16.278 8.321 -15.920 1.00 50.97 185 MET A N 1
ATOM 1579 C CA . MET A 1 185 ? 15.967 7.964 -14.526 1.00 50.97 185 MET A CA 1
ATOM 1580 C C . MET A 1 185 ? 14.442 7.864 -14.222 1.00 50.97 185 MET A C 1
ATOM 1582 O O . MET A 1 185 ? 13.669 8.649 -14.757 1.00 50.97 185 MET A O 1
ATOM 1586 N N . VAL A 1 186 ? 14.001 7.035 -13.244 1.00 55.72 186 VAL A N 1
ATOM 1587 C CA . VAL A 1 186 ? 12.658 7.085 -12.570 1.00 55.72 186 VAL A CA 1
ATOM 1588 C C . VAL A 1 186 ? 12.562 7.177 -10.989 1.00 55.72 186 VAL A C 1
ATOM 1590 O O . VAL A 1 186 ? 11.774 7.983 -10.496 1.00 55.72 186 VAL A O 1
ATOM 1593 N N . ASN A 1 187 ? 13.338 6.438 -10.155 1.00 48.81 187 ASN A N 1
ATOM 1594 C CA . ASN A 1 187 ? 13.347 6.392 -8.658 1.00 48.81 187 ASN A CA 1
ATOM 1595 C C . ASN A 1 187 ? 13.845 7.690 -8.010 1.00 48.81 187 ASN A C 1
ATOM 1597 O O . ASN A 1 187 ? 14.938 7.801 -7.465 1.00 48.81 187 ASN A O 1
ATOM 1601 N N . LYS A 1 188 ? 12.975 8.685 -7.997 1.00 39.53 188 LYS A N 1
ATOM 1602 C CA . LYS A 1 188 ? 13.214 9.937 -7.285 1.00 39.53 188 LYS A CA 1
ATOM 1603 C C . LYS A 1 188 ? 13.068 9.836 -5.724 1.00 39.53 188 LYS A C 1
ATOM 1605 O O . LYS A 1 188 ? 12.879 10.890 -5.114 1.00 39.53 188 LYS A O 1
ATOM 1610 N N . TYR A 1 189 ? 13.088 8.656 -5.059 1.00 43.97 189 TYR A N 1
ATOM 1611 C CA . TYR A 1 189 ? 12.992 8.499 -3.571 1.00 43.97 189 TYR A CA 1
ATOM 1612 C C . TYR A 1 189 ? 14.209 7.885 -2.857 1.00 43.97 189 TYR A C 1
ATOM 1614 O O . TYR A 1 189 ? 14.284 7.987 -1.632 1.00 43.97 189 TYR A O 1
ATOM 1622 N N . GLU A 1 190 ? 15.164 7.309 -3.580 1.00 45.31 190 GLU A N 1
ATOM 1623 C CA . GLU A 1 190 ? 16.319 6.569 -3.047 1.00 45.31 190 GLU A CA 1
ATOM 1624 C C . GLU A 1 190 ? 17.041 7.223 -1.849 1.00 45.31 190 GLU A C 1
ATOM 1626 O O . GLU A 1 190 ? 17.410 6.548 -0.891 1.00 45.31 190 GLU A O 1
ATOM 1631 N N . LYS A 1 191 ? 17.167 8.555 -1.850 1.00 42.88 191 LYS A N 1
ATOM 1632 C CA . LYS A 1 191 ? 17.948 9.324 -0.864 1.00 42.88 191 LYS A CA 1
ATOM 1633 C C . LYS A 1 191 ? 17.298 9.497 0.520 1.00 42.88 191 LYS A C 1
ATOM 1635 O O . LYS A 1 191 ? 17.952 10.020 1.414 1.00 42.88 191 LYS A O 1
ATOM 1640 N N . LEU A 1 192 ? 16.032 9.111 0.721 1.00 45.38 192 LEU A N 1
ATOM 1641 C CA . LEU A 1 192 ? 15.331 9.303 2.010 1.00 45.38 192 LEU A CA 1
ATOM 1642 C C . LEU A 1 192 ? 15.583 8.184 3.036 1.00 45.38 192 LEU A C 1
ATOM 1644 O O . LEU A 1 192 ? 15.193 8.309 4.200 1.00 45.38 192 LEU A O 1
ATOM 1648 N N . PHE A 1 193 ? 16.194 7.074 2.617 1.00 52.53 193 PHE A N 1
ATOM 1649 C CA . PHE A 1 193 ? 16.293 5.873 3.449 1.00 52.53 193 PHE A CA 1
ATOM 1650 C C . PHE A 1 193 ? 17.714 5.528 3.898 1.00 52.53 193 PHE A C 1
ATOM 1652 O O . PHE A 1 193 ? 17.839 4.849 4.919 1.00 52.53 193 PHE A O 1
ATOM 1659 N N . SER A 1 194 ? 18.739 6.082 3.244 1.00 47.81 194 SER A N 1
ATOM 1660 C CA . SER A 1 194 ? 20.146 6.032 3.656 1.00 47.81 194 SER A CA 1
ATOM 1661 C C . SER A 1 194 ? 20.350 6.705 5.023 1.00 47.81 194 SER A C 1
ATOM 1663 O O . SER A 1 194 ? 20.149 7.911 5.151 1.00 47.81 194 SER A O 1
ATOM 1665 N N . THR A 1 195 ? 20.743 5.948 6.051 1.00 46.88 195 THR A N 1
ATOM 1666 C CA . THR A 1 195 ? 21.307 6.507 7.294 1.00 46.88 195 THR A CA 1
ATOM 1667 C C . THR A 1 195 ? 22.832 6.481 7.231 1.00 46.88 195 THR A C 1
ATOM 1669 O O . THR A 1 195 ? 23.413 5.638 6.552 1.00 46.88 195 THR A O 1
ATOM 1672 N N . ASN A 1 196 ? 23.490 7.406 7.936 1.00 48.09 196 ASN A N 1
ATOM 1673 C CA . ASN A 1 196 ? 24.953 7.551 7.948 1.00 48.09 196 ASN A CA 1
ATOM 1674 C C . ASN A 1 196 ? 25.676 6.475 8.794 1.00 48.09 196 ASN A C 1
ATOM 1676 O O . ASN A 1 196 ? 26.752 6.730 9.325 1.00 48.09 196 ASN A O 1
ATOM 1680 N N . ASP A 1 197 ? 25.129 5.262 8.903 1.00 47.47 197 ASP A N 1
ATOM 1681 C CA . ASP A 1 197 ? 25.775 4.113 9.562 1.00 47.47 197 ASP A CA 1
ATOM 1682 C C . ASP A 1 197 ? 26.808 3.434 8.631 1.00 47.47 197 ASP A C 1
ATOM 1684 O O . ASP A 1 197 ? 27.022 2.219 8.654 1.00 47.47 197 ASP A O 1
ATOM 1688 N N . SER A 1 198 ? 27.466 4.241 7.789 1.00 52.19 198 SER A N 1
ATOM 1689 C CA . SER A 1 198 ? 28.307 3.814 6.667 1.00 52.19 198 SER A CA 1
ATOM 1690 C C . SER A 1 198 ? 29.487 2.940 7.065 1.00 52.19 198 SER A C 1
ATOM 1692 O O . SER A 1 198 ? 29.993 2.205 6.228 1.00 52.19 198 SER A O 1
ATOM 1694 N N . ASP A 1 199 ? 29.934 2.991 8.318 1.00 46.94 199 ASP A N 1
ATOM 1695 C CA . ASP A 1 199 ? 31.252 2.487 8.723 1.00 46.94 199 ASP A CA 1
ATOM 1696 C C . ASP A 1 199 ? 31.216 1.112 9.404 1.00 46.94 199 ASP A C 1
ATOM 1698 O O . ASP A 1 199 ? 32.276 0.520 9.662 1.00 46.94 199 ASP A O 1
ATOM 1702 N N . LYS A 1 200 ? 30.010 0.612 9.710 1.00 45.09 200 LYS A N 1
ATOM 1703 C CA . LYS A 1 200 ? 29.777 -0.724 10.279 1.00 45.09 200 LYS A CA 1
ATOM 1704 C C . LYS A 1 200 ? 29.193 -1.671 9.234 1.00 45.09 200 LYS A C 1
ATOM 1706 O O . LYS A 1 200 ? 29.785 -2.719 8.988 1.00 45.09 200 LYS A O 1
ATOM 1711 N N . ASP A 1 201 ? 28.129 -1.245 8.557 1.00 55.47 201 ASP A N 1
ATOM 1712 C CA . ASP A 1 201 ? 27.432 -2.064 7.561 1.00 55.47 201 ASP A CA 1
ATOM 1713 C C . ASP A 1 201 ? 28.256 -2.234 6.272 1.00 55.47 201 ASP A C 1
ATOM 1715 O O . ASP A 1 201 ? 28.233 -3.309 5.669 1.00 55.47 201 ASP A O 1
ATOM 1719 N N . SER A 1 202 ? 29.067 -1.236 5.878 1.00 57.38 202 SER A N 1
ATOM 1720 C CA . SER A 1 202 ? 30.002 -1.401 4.749 1.00 57.38 202 SER A CA 1
ATOM 1721 C C . SER A 1 202 ? 31.021 -2.499 5.013 1.00 57.38 202 SER A C 1
ATOM 1723 O O . SER A 1 202 ? 31.227 -3.337 4.150 1.00 57.38 202 SER A O 1
ATOM 1725 N N . LYS A 1 203 ? 31.601 -2.571 6.217 1.00 59.91 203 LYS A N 1
ATOM 1726 C CA . LYS A 1 203 ? 32.616 -3.579 6.565 1.00 59.91 203 LYS A CA 1
ATOM 1727 C C . LYS A 1 203 ? 32.049 -4.992 6.638 1.00 59.91 203 LYS A C 1
ATOM 1729 O O . LYS A 1 203 ? 32.800 -5.950 6.476 1.00 59.91 203 LYS A O 1
ATOM 1734 N N . GLU A 1 204 ? 30.755 -5.145 6.903 1.00 64.50 204 GLU A N 1
ATOM 1735 C CA . GLU A 1 204 ? 30.082 -6.445 6.865 1.00 64.50 204 GLU A CA 1
ATOM 1736 C C . GLU A 1 204 ? 29.731 -6.839 5.420 1.00 64.50 204 GLU A C 1
ATOM 1738 O O . GLU A 1 204 ? 30.053 -7.946 4.984 1.00 64.50 204 GLU A O 1
ATOM 1743 N N . MET A 1 205 ? 29.216 -5.897 4.622 1.00 64.81 205 MET A N 1
ATOM 1744 C CA . MET A 1 205 ? 28.953 -6.104 3.192 1.00 64.81 205 MET A CA 1
ATOM 1745 C C . MET A 1 205 ? 30.231 -6.292 2.358 1.00 64.81 205 MET A C 1
ATOM 1747 O O . MET A 1 205 ? 30.235 -7.090 1.425 1.00 64.81 205 MET A O 1
ATOM 1751 N N . GLU A 1 206 ? 31.341 -5.631 2.692 1.00 75.00 206 GLU A N 1
ATOM 1752 C CA . GLU A 1 206 ? 32.652 -5.821 2.057 1.00 75.00 206 GLU A CA 1
ATOM 1753 C C . GLU A 1 206 ? 33.208 -7.220 2.320 1.00 75.00 206 GLU A C 1
ATOM 1755 O O . GLU A 1 206 ? 33.734 -7.840 1.394 1.00 75.00 206 GLU A O 1
ATOM 1760 N N . LYS A 1 207 ? 33.053 -7.761 3.537 1.00 78.69 207 LYS A N 1
ATOM 1761 C CA . LYS A 1 207 ? 33.425 -9.154 3.845 1.00 78.69 207 LYS A CA 1
ATOM 1762 C C . LYS A 1 207 ? 32.614 -10.137 3.009 1.00 78.69 207 LYS A C 1
ATOM 1764 O O . LYS A 1 207 ? 33.195 -11.030 2.399 1.00 78.69 207 LYS A O 1
ATOM 1769 N N . ILE A 1 208 ? 31.298 -9.937 2.939 1.00 73.88 208 ILE A N 1
ATOM 1770 C CA . ILE A 1 208 ? 30.377 -10.774 2.161 1.00 73.88 208 ILE A CA 1
ATOM 1771 C C . ILE A 1 208 ? 30.704 -10.697 0.657 1.00 73.88 208 ILE A C 1
ATOM 1773 O O . ILE A 1 208 ? 30.867 -11.729 0.008 1.00 73.88 208 ILE A O 1
ATOM 1777 N N . ASN A 1 209 ? 30.899 -9.496 0.107 1.00 76.56 209 ASN A N 1
ATOM 1778 C CA . ASN A 1 209 ? 31.259 -9.304 -1.301 1.00 76.56 209 ASN A CA 1
ATOM 1779 C C . ASN A 1 209 ? 32.650 -9.869 -1.638 1.00 76.56 209 ASN A C 1
ATOM 1781 O O . ASN A 1 209 ? 32.821 -10.483 -2.690 1.00 76.56 209 ASN A O 1
ATOM 1785 N N . SER A 1 210 ? 33.631 -9.719 -0.742 1.00 83.12 210 SER A N 1
ATOM 1786 C CA . SER A 1 210 ? 34.978 -10.286 -0.917 1.00 83.12 210 SER A CA 1
ATOM 1787 C C . SER A 1 210 ? 34.960 -11.815 -0.869 1.00 83.12 210 SER A C 1
ATOM 1789 O O . SER A 1 210 ? 35.611 -12.465 -1.683 1.00 83.12 210 SER A O 1
ATOM 1791 N N . MET A 1 211 ? 34.163 -12.393 0.034 1.00 86.00 211 MET A N 1
ATOM 1792 C CA . MET A 1 211 ? 33.910 -13.833 0.098 1.00 86.00 211 MET A CA 1
ATOM 1793 C C . MET A 1 211 ? 33.263 -14.345 -1.197 1.00 86.00 211 MET A C 1
ATOM 1795 O O . MET A 1 211 ? 33.686 -15.369 -1.729 1.00 86.00 211 MET A O 1
ATOM 1799 N N . PHE A 1 212 ? 32.271 -13.633 -1.745 1.00 77.75 212 PHE A N 1
ATOM 1800 C CA . PHE A 1 212 ? 31.642 -14.002 -3.018 1.00 77.75 212 PHE A CA 1
ATOM 1801 C C . PHE A 1 212 ? 32.607 -13.898 -4.206 1.00 77.75 212 PHE A C 1
ATOM 1803 O O . PHE A 1 212 ? 32.615 -14.791 -5.056 1.00 77.75 212 PHE A O 1
ATOM 1810 N N . ALA A 1 213 ? 33.447 -12.861 -4.251 1.00 81.88 213 ALA A N 1
ATOM 1811 C CA . ALA A 1 213 ? 34.481 -12.717 -5.273 1.00 81.88 213 ALA A CA 1
ATOM 1812 C C . ALA A 1 213 ? 35.494 -13.876 -5.238 1.00 81.88 213 ALA A C 1
ATOM 1814 O O . ALA A 1 213 ? 35.889 -14.366 -6.295 1.00 81.88 213 ALA A O 1
ATOM 1815 N N . GLU A 1 214 ? 35.862 -14.364 -4.048 1.00 85.50 214 GLU A N 1
ATOM 1816 C CA . GLU A 1 214 ? 36.723 -15.544 -3.900 1.00 85.50 214 GLU A CA 1
ATOM 1817 C C . GLU A 1 214 ? 35.993 -16.866 -4.209 1.00 85.50 214 GLU A C 1
ATOM 1819 O O . GLU A 1 214 ? 36.609 -17.795 -4.726 1.00 85.50 214 GLU A O 1
ATOM 1824 N N . LEU A 1 215 ? 34.680 -16.956 -3.972 1.00 80.31 215 LEU A N 1
ATOM 1825 C CA . LEU A 1 215 ? 33.877 -18.155 -4.248 1.00 80.31 215 LEU A CA 1
ATOM 1826 C C . LEU A 1 215 ? 33.641 -18.394 -5.756 1.00 80.31 215 LEU A C 1
ATOM 1828 O O . LEU A 1 215 ? 33.601 -19.546 -6.199 1.00 80.31 215 LEU A O 1
ATOM 1832 N N . ILE A 1 216 ? 33.494 -17.328 -6.554 1.00 77.56 216 ILE A N 1
ATOM 1833 C CA . ILE A 1 216 ? 33.191 -17.404 -7.999 1.00 77.56 216 ILE A CA 1
ATOM 1834 C C . ILE A 1 216 ? 34.213 -18.243 -8.799 1.00 77.56 216 ILE A C 1
ATOM 1836 O O . ILE A 1 216 ? 33.771 -19.106 -9.561 1.00 77.56 216 ILE A O 1
ATOM 1840 N N . PRO A 1 217 ? 35.543 -18.085 -8.634 1.00 83.25 217 PRO A N 1
ATOM 1841 C CA . PRO A 1 217 ? 36.536 -18.946 -9.279 1.00 83.25 217 PRO A CA 1
ATOM 1842 C C . PRO A 1 217 ? 36.321 -20.445 -9.040 1.00 83.25 217 PRO A C 1
ATOM 1844 O O . PRO A 1 217 ? 36.365 -21.220 -9.991 1.00 83.25 217 PRO A O 1
ATOM 1847 N N . TYR A 1 218 ? 36.012 -20.871 -7.808 1.00 80.56 218 TYR A N 1
ATOM 1848 C CA . TYR A 1 218 ? 35.750 -22.288 -7.519 1.00 80.56 218 TYR A CA 1
ATOM 1849 C C . TYR A 1 218 ? 34.504 -22.798 -8.249 1.00 80.56 218 TYR A C 1
ATOM 1851 O O . TYR A 1 218 ? 34.514 -23.904 -8.786 1.00 80.56 218 TYR A O 1
ATOM 1859 N N . ILE A 1 219 ? 33.451 -21.978 -8.300 1.00 78.62 219 ILE A N 1
ATOM 1860 C CA . ILE A 1 219 ? 32.201 -22.291 -9.001 1.00 78.62 219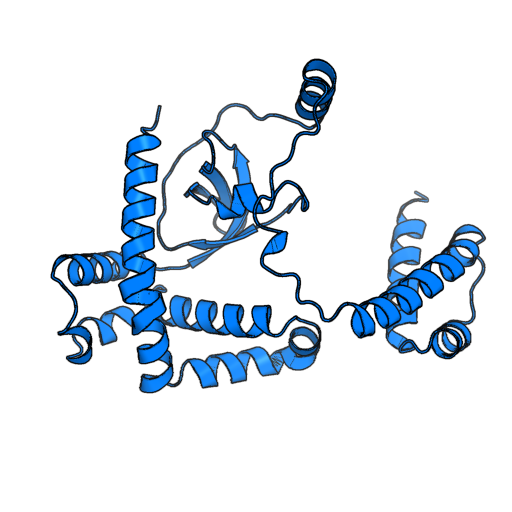 ILE A CA 1
ATOM 1861 C C . ILE A 1 219 ? 32.440 -22.425 -10.514 1.00 78.62 219 ILE A C 1
ATOM 1863 O O . ILE A 1 219 ? 31.980 -23.398 -11.115 1.00 78.62 219 ILE A O 1
ATOM 1867 N N . ASN A 1 220 ? 33.193 -21.499 -11.113 1.00 75.31 220 ASN A N 1
ATOM 1868 C CA . ASN A 1 220 ? 33.523 -21.512 -12.542 1.00 75.31 220 ASN A CA 1
ATOM 1869 C C . ASN A 1 220 ? 34.431 -22.696 -12.921 1.00 75.31 220 ASN A C 1
ATOM 1871 O O . ASN A 1 220 ? 34.190 -23.355 -13.931 1.00 75.31 220 ASN A O 1
ATOM 1875 N N . ASP A 1 221 ? 35.415 -23.017 -12.076 1.00 80.50 221 ASP A N 1
ATOM 1876 C CA . ASP A 1 221 ? 36.323 -24.158 -12.253 1.00 80.50 221 ASP A CA 1
ATOM 1877 C C . ASP A 1 221 ? 35.675 -25.518 -11.914 1.00 80.50 221 ASP A C 1
ATOM 1879 O O . ASP A 1 221 ? 36.308 -26.565 -12.062 1.00 80.50 221 ASP A O 1
ATOM 1883 N N . GLY A 1 222 ? 34.440 -25.533 -11.395 1.00 77.00 222 GLY A N 1
ATOM 1884 C CA . GLY A 1 222 ? 33.767 -26.747 -10.914 1.00 77.00 222 GLY A CA 1
ATOM 1885 C C . GLY A 1 222 ? 34.413 -27.385 -9.673 1.00 77.00 222 GLY A C 1
ATOM 1886 O O . GLY A 1 222 ? 34.102 -28.530 -9.331 1.00 77.00 222 GLY A O 1
ATOM 1887 N N . LYS A 1 223 ? 35.307 -26.663 -8.990 1.00 82.44 223 LYS A N 1
ATOM 1888 C CA . LYS A 1 223 ? 35.976 -27.093 -7.757 1.00 82.44 223 LYS A CA 1
ATOM 1889 C C . LYS A 1 223 ? 35.020 -26.929 -6.572 1.00 82.44 223 LYS A C 1
ATOM 1891 O O . LYS A 1 223 ? 34.232 -25.987 -6.512 1.00 82.44 223 LYS A O 1
ATOM 1896 N N . LYS A 1 224 ? 35.102 -27.830 -5.589 1.00 81.56 224 LYS A N 1
ATOM 1897 C CA . LYS A 1 224 ? 34.407 -27.661 -4.304 1.00 81.56 224 LYS A CA 1
ATOM 1898 C C . LYS A 1 224 ? 35.301 -26.854 -3.352 1.00 81.56 224 LYS A C 1
ATOM 1900 O O . LYS A 1 224 ? 36.355 -27.373 -2.987 1.00 81.56 224 LYS A O 1
ATOM 1905 N N . PRO A 1 225 ? 34.933 -25.620 -2.966 1.00 84.69 225 PRO A N 1
ATOM 1906 C CA . PRO A 1 225 ? 35.654 -24.872 -1.940 1.00 84.69 225 PRO A CA 1
ATOM 1907 C C . PRO A 1 225 ? 35.364 -25.446 -0.547 1.00 84.69 225 PRO A C 1
ATOM 1909 O O . PRO A 1 225 ? 34.309 -26.044 -0.323 1.00 84.69 225 PRO A O 1
ATOM 1912 N N . ASN A 1 226 ? 36.277 -25.232 0.403 1.00 90.50 226 ASN A N 1
ATOM 1913 C CA . ASN A 1 226 ? 36.006 -25.501 1.812 1.00 90.50 226 ASN A CA 1
ATOM 1914 C C . ASN A 1 226 ? 35.186 -24.337 2.395 1.00 90.50 226 ASN A C 1
ATOM 1916 O O . ASN A 1 226 ? 35.715 -23.264 2.677 1.00 90.50 226 ASN A O 1
ATOM 1920 N N . LEU A 1 227 ? 33.872 -24.541 2.521 1.00 88.88 227 LEU A N 1
ATOM 1921 C CA . LEU A 1 227 ? 32.925 -23.494 2.920 1.00 88.88 227 LEU A CA 1
ATOM 1922 C C . LEU A 1 227 ? 33.115 -23.048 4.379 1.00 88.88 227 LEU A C 1
ATOM 1924 O O . LEU A 1 227 ? 32.901 -21.877 4.677 1.00 88.88 227 LEU A O 1
ATOM 1928 N N . ASP A 1 228 ? 33.557 -23.946 5.264 1.00 88.12 228 ASP A N 1
ATOM 1929 C CA . ASP A 1 228 ? 33.818 -23.637 6.674 1.00 88.12 228 ASP A CA 1
ATOM 1930 C C . ASP A 1 228 ? 35.106 -22.814 6.856 1.00 88.12 228 ASP A C 1
ATOM 1932 O O . ASP A 1 228 ? 35.132 -21.870 7.647 1.00 88.12 228 ASP A O 1
ATOM 1936 N N . GLU A 1 229 ? 36.150 -23.089 6.064 1.00 89.88 229 GLU A N 1
ATOM 1937 C CA . GLU A 1 229 ? 37.340 -22.225 5.991 1.00 89.88 229 GLU A CA 1
ATOM 1938 C C . GLU A 1 229 ? 37.006 -20.845 5.410 1.00 89.88 229 GLU A C 1
ATOM 1940 O O . GLU A 1 229 ? 37.489 -19.836 5.924 1.00 89.88 229 GLU A O 1
ATOM 1945 N N . LEU A 1 230 ? 36.151 -20.777 4.381 1.00 87.44 230 LEU A N 1
ATOM 1946 C CA . LEU A 1 230 ? 35.708 -19.507 3.799 1.00 87.44 230 LEU A CA 1
ATOM 1947 C C . LEU A 1 230 ? 34.912 -18.673 4.818 1.00 87.44 230 LEU A C 1
ATOM 1949 O O . LEU A 1 230 ? 35.184 -17.487 5.001 1.00 87.44 230 LEU A O 1
ATOM 1953 N N . ALA A 1 231 ? 33.975 -19.305 5.528 1.00 86.75 231 ALA A N 1
ATOM 1954 C CA . ALA A 1 231 ? 33.194 -18.682 6.592 1.00 86.75 231 ALA A CA 1
ATOM 1955 C C . ALA A 1 231 ? 34.098 -18.111 7.699 1.00 86.75 231 ALA A C 1
ATOM 1957 O O . ALA A 1 231 ? 34.002 -16.929 8.040 1.00 86.75 231 ALA A O 1
ATOM 1958 N N . ALA A 1 232 ? 35.050 -18.915 8.189 1.00 89.88 232 ALA A N 1
ATOM 1959 C CA . ALA A 1 232 ? 36.023 -18.495 9.195 1.00 89.88 232 ALA A CA 1
ATOM 1960 C C . ALA A 1 232 ? 36.935 -17.354 8.706 1.00 89.88 232 ALA A C 1
ATOM 1962 O O . ALA A 1 232 ? 37.177 -16.402 9.449 1.00 89.88 232 ALA A O 1
ATOM 1963 N N . LYS A 1 233 ? 37.403 -17.410 7.451 1.00 88.62 233 LYS A N 1
ATOM 1964 C CA . LYS A 1 233 ? 38.287 -16.403 6.838 1.00 88.62 233 LYS A CA 1
ATOM 1965 C C . LYS A 1 233 ? 37.637 -15.022 6.737 1.00 88.62 233 LYS A C 1
ATOM 1967 O O . LYS A 1 233 ? 38.308 -14.020 6.975 1.00 88.62 233 LYS A O 1
ATOM 1972 N N . TYR A 1 234 ? 36.350 -14.962 6.395 1.00 87.50 234 TYR A N 1
ATOM 1973 C CA . TYR A 1 234 ? 35.623 -13.696 6.237 1.00 87.50 234 TYR A CA 1
ATOM 1974 C C . TYR A 1 234 ? 34.818 -13.286 7.479 1.00 87.50 234 TYR A C 1
ATOM 1976 O O . TYR A 1 234 ? 34.289 -12.175 7.524 1.00 87.50 234 TYR A O 1
ATOM 1984 N N . GLY A 1 235 ? 34.758 -14.133 8.513 1.00 84.75 235 GLY A N 1
ATOM 1985 C CA . GLY A 1 235 ? 33.955 -13.892 9.714 1.00 84.75 235 GLY A CA 1
ATOM 1986 C C . GLY A 1 235 ? 32.452 -13.886 9.425 1.00 84.75 235 GLY A C 1
ATOM 1987 O O . GLY A 1 235 ? 31.719 -13.107 10.032 1.00 84.75 235 GLY A O 1
ATOM 1988 N N . VAL A 1 236 ? 32.023 -14.710 8.466 1.00 84.94 236 VAL A N 1
ATOM 1989 C CA . VAL A 1 236 ? 30.630 -14.878 8.032 1.00 84.94 236 VAL A CA 1
ATOM 1990 C C . VAL A 1 236 ? 30.080 -16.165 8.648 1.00 84.94 236 VAL A C 1
ATOM 1992 O O . VAL A 1 236 ? 30.816 -17.125 8.864 1.00 84.94 236 VAL A O 1
ATOM 1995 N N . ASP A 1 237 ? 28.783 -16.194 8.942 1.00 85.94 237 ASP A N 1
ATOM 1996 C CA . ASP A 1 237 ? 28.101 -17.395 9.426 1.00 85.94 237 ASP A CA 1
ATOM 1997 C C . ASP A 1 237 ? 28.204 -18.560 8.404 1.00 85.94 237 ASP A C 1
ATOM 1999 O O . ASP A 1 237 ? 27.846 -18.365 7.238 1.00 85.94 237 ASP A O 1
ATOM 2003 N N . PRO A 1 238 ? 28.662 -19.770 8.796 1.00 84.75 238 PRO A N 1
ATOM 2004 C CA . PRO A 1 238 ? 28.867 -20.883 7.863 1.00 84.75 238 PRO A CA 1
ATOM 2005 C C . PRO A 1 238 ? 27.618 -21.316 7.092 1.00 84.75 238 PRO A C 1
ATOM 2007 O O . PRO A 1 238 ? 27.727 -21.735 5.938 1.00 84.75 238 PRO A O 1
ATOM 2010 N N . GLU A 1 239 ? 26.432 -21.196 7.689 1.00 84.00 239 GLU A N 1
ATOM 2011 C CA . GLU A 1 239 ? 25.185 -21.592 7.034 1.00 84.00 239 GLU A CA 1
ATOM 2012 C C . GLU A 1 239 ? 24.822 -20.625 5.902 1.00 84.00 239 GLU A C 1
ATOM 2014 O O . GLU A 1 239 ? 24.456 -21.052 4.807 1.00 84.00 239 GLU A O 1
ATOM 2019 N N . THR A 1 240 ? 25.070 -19.330 6.107 1.00 80.38 240 THR A N 1
ATOM 2020 C CA . THR A 1 240 ? 24.945 -18.287 5.075 1.00 80.38 240 THR A CA 1
ATOM 2021 C C . THR A 1 240 ? 25.830 -18.578 3.851 1.00 80.38 240 THR A C 1
ATOM 2023 O O . THR A 1 240 ? 25.405 -18.370 2.710 1.00 80.38 240 THR A O 1
ATOM 2026 N N . VAL A 1 241 ? 27.041 -19.117 4.054 1.00 85.25 241 VAL A N 1
ATOM 2027 C CA . VAL A 1 241 ? 27.943 -19.508 2.951 1.00 85.25 241 VAL A CA 1
ATOM 2028 C C . VAL A 1 241 ? 27.412 -20.740 2.200 1.00 85.25 241 VAL A C 1
ATOM 2030 O O . VAL A 1 241 ? 27.462 -20.781 0.965 1.00 85.25 241 VAL A O 1
ATOM 2033 N N . ARG A 1 242 ? 26.857 -21.727 2.920 1.00 86.06 242 ARG A N 1
ATOM 2034 C CA . ARG A 1 242 ? 26.258 -22.944 2.335 1.00 86.06 242 ARG A CA 1
ATOM 2035 C C . ARG A 1 242 ? 25.001 -22.648 1.520 1.00 86.06 242 ARG A C 1
ATOM 2037 O O . ARG A 1 242 ? 24.912 -23.102 0.376 1.00 86.06 242 ARG A O 1
ATOM 2044 N N . GLU A 1 243 ? 24.066 -21.871 2.072 1.00 83.88 243 GLU A N 1
ATOM 2045 C CA . GLU A 1 243 ? 22.824 -21.473 1.392 1.00 83.88 243 GLU A CA 1
ATOM 2046 C C . GLU A 1 243 ? 23.122 -20.800 0.044 1.00 83.88 243 GLU A C 1
ATOM 2048 O O . GLU A 1 243 ? 22.515 -21.138 -0.976 1.00 83.88 243 GLU A O 1
ATOM 2053 N N . PHE A 1 244 ? 24.092 -19.881 0.017 1.00 81.19 244 PHE A N 1
ATOM 2054 C CA . PHE A 1 244 ? 24.477 -19.175 -1.203 1.00 81.19 244 PHE A CA 1
ATOM 2055 C C . PHE A 1 244 ? 25.143 -20.095 -2.239 1.00 81.19 244 PHE A C 1
ATOM 2057 O O . PHE A 1 244 ? 24.770 -20.064 -3.416 1.00 81.19 244 PHE A O 1
ATOM 2064 N N . TYR A 1 245 ? 26.096 -20.938 -1.820 1.00 83.44 245 TYR A N 1
ATOM 2065 C CA . TYR A 1 245 ? 26.805 -21.844 -2.730 1.00 83.44 245 TYR A CA 1
ATOM 2066 C C . TYR A 1 245 ? 25.838 -22.780 -3.473 1.00 83.44 245 TYR A C 1
ATOM 2068 O O . TYR A 1 245 ? 25.923 -22.907 -4.698 1.00 83.44 245 TYR A O 1
ATOM 2076 N N . GLU A 1 246 ? 24.862 -23.369 -2.774 1.00 83.56 246 GLU A N 1
ATOM 2077 C CA . GLU A 1 246 ? 23.859 -24.234 -3.408 1.00 83.56 246 GLU A CA 1
ATOM 2078 C C . GLU A 1 246 ? 22.861 -23.455 -4.290 1.00 83.56 246 GLU A C 1
ATOM 2080 O O . GLU A 1 246 ? 22.460 -23.953 -5.347 1.00 83.56 246 GLU A O 1
ATOM 2085 N N . GLN A 1 247 ? 22.516 -22.202 -3.964 1.00 79.88 247 GLN A N 1
ATOM 2086 C CA . GLN A 1 247 ? 21.695 -21.358 -4.851 1.00 79.88 247 GLN A CA 1
ATOM 2087 C C . GLN A 1 247 ? 22.390 -21.013 -6.178 1.00 79.88 247 GLN A C 1
ATOM 2089 O O . GLN A 1 247 ? 21.745 -21.023 -7.230 1.00 79.88 247 GLN A O 1
ATOM 2094 N N . VAL A 1 248 ? 23.692 -20.714 -6.164 1.00 78.69 248 VAL A N 1
ATOM 2095 C CA . VAL A 1 248 ? 24.438 -20.425 -7.403 1.00 78.69 248 VAL A CA 1
ATOM 2096 C C . VAL A 1 248 ? 24.669 -21.712 -8.201 1.00 78.69 248 VAL A C 1
ATOM 2098 O O . VAL A 1 248 ? 24.438 -21.751 -9.413 1.00 78.69 248 VAL A O 1
ATOM 2101 N N . ARG A 1 249 ? 25.047 -22.799 -7.520 1.00 77.56 249 ARG A N 1
ATOM 2102 C CA . ARG A 1 249 ? 25.305 -24.110 -8.130 1.00 77.56 249 ARG A CA 1
ATOM 2103 C C . ARG A 1 249 ? 24.060 -24.720 -8.778 1.00 77.56 249 ARG A C 1
ATOM 2105 O O . ARG A 1 249 ? 24.150 -25.214 -9.902 1.00 77.56 249 ARG A O 1
ATOM 2112 N N . SER A 1 250 ? 22.900 -24.643 -8.123 1.00 77.31 250 SER A N 1
ATOM 2113 C CA . SER A 1 250 ? 21.627 -25.119 -8.685 1.00 77.31 250 SER A CA 1
ATOM 2114 C C . SER A 1 250 ? 21.253 -24.365 -9.966 1.00 77.31 250 SER A C 1
ATOM 2116 O O . SER A 1 250 ? 20.976 -25.007 -10.981 1.00 77.31 250 SER A O 1
ATOM 2118 N N . LYS A 1 251 ? 21.366 -23.028 -9.982 1.00 76.00 251 LYS A N 1
ATOM 2119 C CA . LYS A 1 251 ? 21.132 -22.210 -11.188 1.00 76.00 251 LYS A CA 1
ATOM 2120 C C . LYS A 1 251 ? 22.078 -22.570 -12.338 1.00 76.00 251 LYS A C 1
ATOM 2122 O O . LYS A 1 251 ? 21.609 -22.806 -13.447 1.00 76.00 251 LYS A O 1
ATOM 2127 N N . LEU A 1 252 ? 23.381 -22.698 -12.079 1.00 68.25 252 LEU A N 1
ATOM 2128 C CA . LEU A 1 252 ? 24.364 -23.046 -13.116 1.00 68.25 252 LEU A CA 1
ATOM 2129 C C . LEU A 1 252 ? 24.213 -24.484 -13.636 1.00 68.25 252 LEU A C 1
ATOM 2131 O O . LEU A 1 252 ? 24.422 -24.733 -14.822 1.00 68.25 252 LEU A O 1
ATOM 2135 N N . SER A 1 253 ? 23.805 -25.432 -12.787 1.00 62.00 253 SER A N 1
ATOM 2136 C CA . SER A 1 253 ? 23.488 -26.797 -13.230 1.00 62.00 253 SER A CA 1
ATOM 2137 C C . SER A 1 253 ? 22.210 -26.868 -14.078 1.00 62.00 253 SER A C 1
ATOM 2139 O O . SER A 1 253 ? 22.139 -27.676 -15.002 1.00 62.00 253 SER A O 1
ATOM 2141 N N . GLY A 1 254 ? 21.244 -25.971 -13.841 1.00 56.94 254 GLY A N 1
ATOM 2142 C CA . GLY A 1 254 ? 20.052 -25.807 -14.678 1.00 56.94 254 GLY A CA 1
ATOM 2143 C C . GLY A 1 254 ? 20.324 -25.209 -16.065 1.00 56.94 254 GLY A C 1
ATOM 2144 O O . GLY A 1 254 ? 19.505 -25.389 -16.959 1.00 56.94 254 GLY A O 1
ATOM 2145 N N . MET A 1 255 ? 21.472 -24.549 -16.267 1.00 53.22 255 MET A N 1
ATOM 2146 C CA . MET A 1 255 ? 21.873 -23.933 -17.545 1.00 53.22 255 MET A CA 1
ATOM 2147 C C . MET A 1 255 ? 22.680 -24.862 -18.473 1.00 53.22 255 MET A C 1
ATOM 2149 O O . MET A 1 255 ? 23.089 -24.433 -19.548 1.00 53.22 255 MET A O 1
ATOM 2153 N N . LYS A 1 256 ? 22.933 -26.122 -18.084 1.00 47.41 256 LYS A N 1
ATOM 2154 C CA . LYS A 1 256 ? 23.627 -27.133 -18.914 1.00 47.41 256 LYS A CA 1
ATOM 2155 C C . LYS A 1 256 ? 22.664 -28.143 -19.570 1.00 47.41 256 LYS A C 1
ATOM 2157 O O . LYS A 1 256 ? 22.996 -29.325 -19.676 1.00 47.41 256 LYS A O 1
ATOM 2162 N N . LYS A 1 257 ? 21.477 -27.689 -19.976 1.00 39.03 257 LYS A N 1
ATOM 2163 C CA . LYS A 1 257 ? 20.501 -28.441 -20.781 1.00 39.03 257 LYS A CA 1
ATOM 2164 C C . LYS A 1 257 ? 20.179 -27.687 -22.062 1.00 39.03 257 LYS A C 1
ATOM 2166 O O . LYS A 1 257 ? 20.062 -26.448 -21.962 1.00 39.03 257 LYS A O 1
#

Sequence (257 aa):
MPDYTSIRNHCRNFQHLTSTVIDDFLIYYAAQQDRLDRNAEKELNRYRHISKKMPEKWKNMSITQFIGHRVFRQGGLIKKYINHSGLSHLTDKEMAFLELQKDHPWRFSFAWITSNPEPDFFEMYDPFTYEYYLIYSPSMTKIRQTHNPTLWFNQCGYHLFYEPEVRVNMVMIETAKDILKQEIMVNKYEKLFSTNDSDKDSKEMEKINSMFAELIPYINDGKKPNLDELAAKYGVDPETVREFYEQVRSKLSGMKK

Radius of gyration: 23.55 Å; chains: 1; bounding box: 58×47×52 Å

Foldseek 3Di:
DDPVVVVVVVVVVLVVLCVVQPVVPQLVVLCPVVVLLVVQVVVVVVVVVVVVVDDPVVSVVSSSLSSSLQQQADVHCLVVPLPDPSCVPDDPVSSVSSVVSNVQGKDKAKWAFPDAPDPQKTWTAGPVVRDIFIDRGLVVLQVPFVDDDRIDTDTDRDGDDDDDDDDDDPVVVVVVCVVVVDDDGGNPPVPPPDDPPCPPVVLLVVLVVVLVVVVVVCLVVVHDDPLVVSCVVSVHDSVVSVVVSCVVNVVVVVVPD